Protein AF-A0A820VQG3-F1 (afdb_monomer)

Solvent-accessible surface area (backbone atoms only — not comparable to full-atom values): 10749 Å² total; per-residue (Å²): 132,68,64,71,55,58,53,49,49,48,54,54,55,44,50,54,40,49,52,52,47,52,55,42,46,59,53,52,25,77,74,78,55,84,62,83,79,51,70,68,57,55,54,49,51,52,48,52,55,50,50,51,52,50,51,53,53,48,53,51,50,50,60,52,53,56,57,57,73,78,30,84,75,45,58,62,64,50,28,37,73,48,73,52,95,86,47,99,53,80,44,81,37,74,52,88,48,79,63,58,57,51,52,53,51,50,54,50,53,53,51,52,53,40,51,50,52,55,58,69,36,67,85,44,97,62,65,67,66,59,56,51,51,56,50,50,50,56,50,49,46,52,47,54,57,48,52,53,48,53,48,49,64,70,39,68,84,78,63,61,74,66,58,59,50,50,54,53,48,53,48,52,51,53,51,52,52,53,49,50,53,46,60,62,72,71,105

Foldseek 3Di:
DPLVVLLVLLLLLLVLLLVLVQLLLVQVCVPDHNDPPDPVVSVVVSVVSSVVSVVVVVVVVVVVVVVVVPDPPCQCVQFPFDQDPPDRDTDTDGDDDVVVVVSLVVSLVSLVVSVVSLVSCPPPPDDPVLSVLSVVLSVQLNVLSVVLVVVCVVCVVPDDVVVNVVSVVVSVVSNVVSSVVSVVVVD

Mean predicted aligned error: 10.01 Å

Organism: NCBI:txid392030

Secondary structure (DSSP, 8-state):
--HHHHHHHHHHHHHHHHHHHHHHHHHHHTTT------HHHHHHHHHHHHHHHHHHHHHHHHHHHHHHHH-TTTHHHHEEEEEPSSS--EEEEEPPPHHHHHHHHHHHHHHHHHHHHHHHGGGS---HHHHHHHHHHHHHHHHHHHHHHHHHHHHTTT--HHHHHHHHHHHHHHHHHHHHHHHHHT-

Sequence (187 aa):
MPWLRELGFTIVYGTLILRIYKMLAEFQSRKAHCVQVKEKDILRILFFISISTIGYLLGWTFVNIDHSNENISLRKYLLGSGRTRKEEFYFQTCRPRSWDYLVQFAEFVFLCIGIRFIYSTRTAPCEYHERKLITIAIVCEMLFSTLLHIIKDCLWSTVDPDTIFILSVFRCHSTVTCMLILIFCTK

Radius of gyration: 20.46 Å; Cα contacts (8 Å, |Δi|>4): 107; chains: 1; bounding box: 49×35×63 Å

Nearest PDB structures (foldseek):
  7she-assembly1_B  TM=8.950E-01  e=2.031E-07  Homo sapiens
  7ewl-assembly1_A  TM=8.656E-01  e=6.706E-07  Homo sapiens
  7ewp-assembly1_A  TM=8.822E-01  e=2.214E-06  Homo sapiens
  7ewl-assembly1_B  TM=8.917E-01  e=3.067E-06  Homo sapiens
  7ewr-assembly1_B  TM=8.828E-01  e=1.069E-05  Homo sapiens

Structure (mmCIF, N/CA/C/O backbone):
data_AF-A0A820VQG3-F1
#
_entry.id   AF-A0A820VQG3-F1
#
loop_
_atom_site.group_PDB
_atom_site.id
_atom_site.type_symbol
_atom_site.label_atom_id
_atom_site.label_alt_id
_atom_site.label_comp_id
_atom_site.label_asym_id
_atom_site.label_entity_id
_atom_site.label_seq_id
_atom_site.pdbx_PDB_ins_code
_atom_site.Cartn_x
_atom_site.Cartn_y
_atom_site.Cartn_z
_atom_site.occupancy
_atom_site.B_iso_or_equiv
_atom_site.auth_seq_id
_atom_site.auth_comp_id
_atom_site.auth_asym_id
_atom_site.auth_atom_id
_atom_site.pdbx_PDB_model_num
ATOM 1 N N . MET A 1 1 ? 12.389 -5.552 -9.401 1.00 59.31 1 MET A N 1
ATOM 2 C CA . MET A 1 1 ? 11.256 -5.161 -8.539 1.00 59.31 1 MET A CA 1
ATOM 3 C C . MET A 1 1 ? 11.625 -3.956 -7.689 1.00 59.31 1 MET A C 1
ATOM 5 O O . MET A 1 1 ? 12.737 -3.938 -7.170 1.00 59.31 1 MET A O 1
ATOM 9 N N . PRO A 1 2 ? 10.746 -2.954 -7.542 1.00 73.44 2 PRO A N 1
ATOM 10 C CA . PRO A 1 2 ? 11.012 -1.797 -6.695 1.00 73.44 2 PRO A CA 1
ATOM 11 C C . PRO A 1 2 ? 10.696 -2.121 -5.230 1.00 73.44 2 PRO A C 1
ATOM 13 O O . PRO A 1 2 ? 9.569 -1.972 -4.773 1.00 73.44 2 PRO A O 1
ATOM 16 N N . TRP A 1 3 ? 11.723 -2.539 -4.493 1.00 76.94 3 TRP A N 1
ATOM 17 C CA . TRP A 1 3 ? 11.665 -2.870 -3.064 1.00 76.94 3 TRP A CA 1
ATOM 18 C C . TRP A 1 3 ? 10.941 -1.819 -2.214 1.00 76.94 3 TRP A C 1
ATOM 20 O O . TRP A 1 3 ? 10.065 -2.145 -1.419 1.00 76.94 3 TRP A O 1
ATOM 30 N N . LEU A 1 4 ? 11.281 -0.544 -2.418 1.00 81.00 4 LEU A N 1
ATOM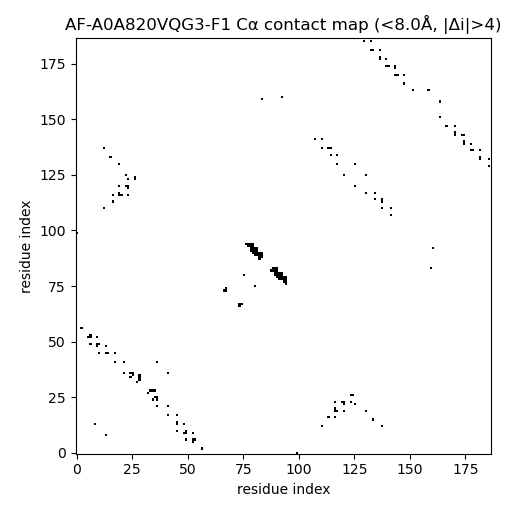 31 C CA . LEU A 1 4 ? 10.716 0.568 -1.651 1.00 81.00 4 LEU A CA 1
ATOM 32 C C . LEU A 1 4 ? 9.202 0.708 -1.832 1.00 81.00 4 LEU A C 1
ATOM 34 O O . LEU A 1 4 ? 8.507 1.093 -0.895 1.00 81.00 4 LEU A O 1
ATOM 38 N N . ARG A 1 5 ? 8.685 0.373 -3.018 1.00 82.75 5 ARG A N 1
ATOM 39 C CA . ARG A 1 5 ? 7.254 0.473 -3.313 1.00 82.75 5 ARG A CA 1
ATOM 40 C C . ARG A 1 5 ? 6.462 -0.578 -2.542 1.00 82.75 5 ARG A C 1
ATOM 42 O O . ARG A 1 5 ? 5.483 -0.228 -1.900 1.00 82.75 5 ARG A O 1
ATOM 49 N N . GLU A 1 6 ? 6.916 -1.827 -2.573 1.00 84.69 6 GLU A N 1
ATOM 50 C CA . GLU A 1 6 ? 6.248 -2.957 -1.909 1.00 84.69 6 GLU A CA 1
ATOM 51 C C . GLU A 1 6 ? 6.217 -2.781 -0.384 1.00 84.69 6 GLU A C 1
ATOM 53 O O . GLU A 1 6 ? 5.206 -3.029 0.277 1.00 84.69 6 GLU A O 1
ATOM 58 N N . LEU A 1 7 ? 7.318 -2.281 0.186 1.00 88.31 7 LEU A N 1
ATOM 59 C CA . LEU A 1 7 ? 7.387 -1.954 1.609 1.00 88.31 7 LEU A CA 1
ATOM 60 C C . LEU A 1 7 ? 6.487 -0.772 1.962 1.00 88.31 7 LEU A C 1
ATOM 62 O O . LEU A 1 7 ? 5.754 -0.841 2.948 1.00 88.31 7 LEU A O 1
ATOM 66 N N . GLY A 1 8 ? 6.493 0.281 1.141 1.00 88.56 8 GLY A N 1
ATOM 67 C CA . GLY A 1 8 ? 5.599 1.424 1.311 1.00 88.56 8 GLY A CA 1
ATOM 68 C C . GLY A 1 8 ? 4.129 1.007 1.284 1.00 88.56 8 GLY A C 1
ATOM 69 O O . GLY A 1 8 ? 3.384 1.353 2.197 1.00 88.56 8 GLY A O 1
ATOM 70 N N . PHE A 1 9 ? 3.733 0.195 0.301 1.00 88.50 9 PHE A N 1
ATOM 71 C CA . PHE A 1 9 ? 2.388 -0.369 0.195 1.00 88.50 9 PHE A CA 1
ATOM 72 C C . PHE A 1 9 ? 2.020 -1.171 1.449 1.00 88.50 9 PHE A C 1
ATOM 74 O O . PHE A 1 9 ? 1.007 -0.891 2.092 1.00 88.50 9 PHE A O 1
ATOM 81 N N . THR A 1 10 ? 2.878 -2.115 1.848 1.00 91.12 10 THR A N 1
ATOM 82 C CA . THR A 1 10 ? 2.642 -2.983 3.011 1.00 91.12 10 THR A CA 1
ATOM 83 C C . THR A 1 10 ? 2.447 -2.172 4.291 1.00 91.12 10 THR A C 1
ATOM 85 O O . THR A 1 10 ? 1.508 -2.421 5.046 1.00 91.12 10 THR A O 1
ATOM 88 N N . ILE A 1 11 ? 3.306 -1.181 4.537 1.00 91.06 11 ILE A N 1
ATOM 89 C CA . ILE A 1 11 ? 3.241 -0.345 5.740 1.00 91.06 11 ILE A CA 1
ATOM 90 C C . ILE A 1 11 ? 1.980 0.518 5.711 1.00 91.06 11 ILE A C 1
ATOM 92 O O . ILE A 1 11 ? 1.199 0.517 6.661 1.00 91.06 11 ILE A O 1
ATOM 96 N N . VAL A 1 12 ? 1.754 1.240 4.618 1.00 90.06 12 VAL A N 1
ATOM 97 C CA . VAL A 1 12 ? 0.661 2.203 4.513 1.00 90.06 12 VAL A CA 1
ATOM 98 C C . VAL A 1 12 ? -0.696 1.492 4.567 1.00 90.06 12 VAL A C 1
ATOM 100 O O . VAL A 1 12 ? -1.505 1.776 5.451 1.00 90.06 12 VAL A O 1
ATOM 103 N N . TYR A 1 13 ? -0.945 0.512 3.699 1.00 90.25 13 TYR A N 1
ATOM 104 C CA . TYR A 1 13 ? -2.221 -0.208 3.695 1.00 90.25 13 TYR A CA 1
ATOM 105 C C . TYR A 1 13 ? -2.366 -1.138 4.901 1.00 90.25 13 TYR A C 1
ATOM 107 O O . TYR A 1 13 ? -3.469 -1.280 5.430 1.00 90.25 13 TYR A O 1
ATOM 115 N N . GLY A 1 14 ? -1.265 -1.694 5.413 1.00 92.31 14 GLY A N 1
ATOM 116 C CA . GLY A 1 14 ? -1.264 -2.447 6.665 1.00 92.31 14 GLY A CA 1
ATOM 117 C C . GLY A 1 14 ? -1.713 -1.603 7.853 1.00 92.31 14 GLY A C 1
ATOM 118 O O . GLY A 1 14 ? -2.554 -2.053 8.628 1.00 92.31 14 GLY A O 1
ATOM 119 N N . THR A 1 15 ? -1.244 -0.356 7.971 1.00 91.38 15 THR A N 1
ATOM 120 C CA . THR A 1 15 ? -1.710 0.547 9.039 1.00 91.38 15 THR A CA 1
ATOM 121 C C . THR A 1 15 ? -3.195 0.880 8.914 1.00 91.38 15 THR A C 1
ATOM 123 O O . THR A 1 15 ? -3.897 0.859 9.925 1.00 91.38 15 THR A O 1
ATOM 126 N N . LEU A 1 16 ? -3.709 1.120 7.700 1.00 90.81 16 LEU A N 1
ATOM 127 C CA . LEU A 1 16 ? -5.137 1.376 7.479 1.00 90.81 16 LEU A CA 1
ATOM 128 C C . LEU A 1 16 ? -6.008 0.177 7.865 1.00 90.81 16 LEU A C 1
ATOM 130 O O . LEU A 1 16 ? -7.000 0.337 8.577 1.00 90.81 16 LEU A O 1
ATOM 134 N N . ILE A 1 17 ? -5.628 -1.029 7.436 1.00 91.06 17 ILE A N 1
ATOM 135 C CA . ILE A 1 17 ? -6.359 -2.256 7.772 1.00 91.06 17 ILE A CA 1
ATOM 136 C C . ILE A 1 17 ? -6.313 -2.507 9.281 1.00 91.06 17 ILE A C 1
ATOM 138 O O . ILE A 1 17 ? -7.344 -2.807 9.881 1.00 91.06 17 ILE A O 1
ATOM 142 N N . LEU A 1 18 ? -5.154 -2.328 9.920 1.00 91.00 18 LEU A N 1
ATOM 143 C CA . LEU A 1 18 ? -5.016 -2.488 11.368 1.00 91.00 18 LEU A CA 1
ATOM 144 C C . LEU A 1 18 ? -5.814 -1.448 12.160 1.00 91.00 18 LEU A C 1
ATOM 146 O O . LEU A 1 18 ? -6.351 -1.777 13.217 1.00 91.00 18 LEU A O 1
ATOM 150 N N . ARG A 1 19 ? -5.951 -0.220 11.649 1.00 88.62 19 ARG A N 1
ATOM 151 C CA . ARG A 1 19 ? -6.823 0.805 12.238 1.00 88.62 19 ARG A CA 1
ATOM 152 C C . ARG A 1 19 ? -8.289 0.362 12.216 1.00 88.62 19 ARG A C 1
ATOM 154 O O . ARG A 1 19 ? -8.960 0.437 13.242 1.00 88.62 19 ARG A O 1
ATOM 161 N N . ILE A 1 20 ? -8.763 -0.180 11.092 1.00 89.06 20 ILE A N 1
ATOM 162 C CA . ILE A 1 20 ? -10.115 -0.759 10.977 1.00 89.06 20 ILE A CA 1
ATOM 163 C C . ILE A 1 20 ? -10.277 -1.993 11.877 1.00 89.06 20 ILE A C 1
ATOM 165 O O . ILE A 1 20 ? -11.315 -2.156 12.516 1.00 89.06 20 ILE A O 1
ATOM 169 N N . TYR A 1 21 ? -9.255 -2.843 11.975 1.00 87.88 21 TYR A N 1
ATOM 170 C CA . TYR A 1 21 ? -9.252 -3.999 12.871 1.00 87.88 21 TYR A CA 1
ATOM 171 C C . TYR A 1 21 ? -9.347 -3.587 14.347 1.00 87.88 21 TYR A C 1
ATOM 173 O O . TYR A 1 21 ? -10.150 -4.158 15.082 1.00 87.88 21 TYR A O 1
ATOM 181 N N . LYS A 1 22 ? -8.589 -2.565 14.774 1.00 86.25 22 LYS A N 1
ATOM 182 C CA . LYS A 1 22 ? -8.670 -1.997 16.131 1.00 86.25 22 LYS A CA 1
ATOM 183 C C . LYS A 1 22 ? -10.088 -1.523 16.427 1.00 86.25 22 LYS A C 1
ATOM 185 O O . LYS A 1 22 ? -10.661 -1.933 17.432 1.00 86.25 22 LYS A O 1
ATOM 190 N N . MET A 1 23 ? -10.662 -0.738 15.510 1.00 83.38 23 MET A N 1
ATOM 191 C CA . MET A 1 23 ? -12.051 -0.290 15.608 1.00 83.38 23 MET A CA 1
ATOM 192 C C . MET A 1 23 ? -12.980 -1.494 15.800 1.00 83.38 23 MET A C 1
ATOM 194 O O . MET A 1 23 ? -13.711 -1.545 16.781 1.00 83.38 23 MET A O 1
ATOM 198 N N . LEU A 1 24 ? -12.905 -2.509 14.929 1.00 84.06 24 LEU A N 1
ATOM 199 C CA . LEU A 1 24 ? -13.731 -3.719 15.023 1.00 84.06 24 LEU A CA 1
ATOM 200 C C . LEU A 1 24 ? -13.604 -4.427 16.384 1.00 84.06 24 LEU A C 1
ATOM 202 O O . LEU A 1 24 ? -14.622 -4.789 16.982 1.00 84.06 24 LEU A O 1
ATOM 206 N N . ALA A 1 25 ? -12.375 -4.609 16.872 1.00 82.31 25 ALA A N 1
ATOM 207 C CA . ALA A 1 25 ? -12.088 -5.290 18.131 1.00 82.31 25 ALA A CA 1
ATOM 208 C C . ALA A 1 25 ? -12.677 -4.544 19.341 1.00 82.31 25 ALA A C 1
ATOM 210 O O . ALA A 1 25 ? -13.252 -5.169 20.234 1.00 82.31 25 ALA A O 1
ATOM 211 N N . GLU A 1 26 ? -12.620 -3.210 19.348 1.00 79.69 26 GLU A N 1
ATOM 212 C CA . GLU A 1 26 ? -13.222 -2.385 20.402 1.00 79.69 26 GLU A CA 1
ATOM 213 C C . GLU A 1 26 ? -14.753 -2.529 20.464 1.00 79.69 26 GLU A C 1
ATOM 215 O O . GLU A 1 26 ? -15.333 -2.536 21.555 1.00 79.69 26 GLU A O 1
ATOM 220 N N . PHE A 1 27 ? -15.433 -2.706 19.325 1.00 73.88 27 PHE A N 1
ATOM 221 C CA . PHE A 1 27 ? -16.884 -2.941 19.319 1.00 73.88 27 PHE A CA 1
ATOM 222 C C . PHE A 1 27 ? -17.271 -4.338 19.779 1.00 73.88 27 PHE A C 1
ATOM 224 O O . PHE A 1 27 ? -18.247 -4.484 20.517 1.00 73.88 27 PHE A O 1
ATOM 231 N N . GLN A 1 28 ? -16.529 -5.364 19.360 1.00 71.00 28 GLN A N 1
ATOM 232 C CA . GLN A 1 28 ? -16.772 -6.734 19.822 1.00 71.00 28 GLN A CA 1
ATOM 233 C C . GLN A 1 28 ? -16.529 -6.864 21.330 1.00 71.00 28 GLN A C 1
ATOM 235 O O . GLN A 1 28 ? -17.311 -7.512 22.027 1.00 71.00 28 GLN A O 1
ATOM 240 N N . SER A 1 29 ? -15.518 -6.160 21.846 1.00 61.81 29 SER A N 1
ATOM 241 C CA . SER A 1 29 ? -15.203 -6.082 23.274 1.00 61.81 29 SER A CA 1
ATOM 242 C C . SER A 1 29 ? -16.387 -5.580 24.119 1.00 61.81 29 SER A C 1
ATOM 244 O O . SER A 1 29 ? -16.662 -6.136 25.182 1.00 61.81 29 SER A O 1
ATOM 246 N N . ARG A 1 30 ? -17.187 -4.624 23.614 1.00 60.78 30 ARG A N 1
ATOM 247 C CA . ARG A 1 30 ? -18.411 -4.150 24.297 1.00 60.78 30 ARG A CA 1
ATOM 248 C C . ARG A 1 30 ? -19.550 -5.173 24.366 1.00 60.78 30 ARG A C 1
ATOM 250 O O . ARG A 1 30 ? -20.474 -4.953 25.143 1.00 60.78 30 ARG A O 1
ATOM 257 N N . LYS A 1 31 ? -19.536 -6.249 23.566 1.00 54.47 31 LYS A N 1
ATOM 258 C CA . LYS A 1 31 ? -20.661 -7.198 23.471 1.00 54.47 31 LYS A CA 1
ATOM 259 C C . LYS A 1 31 ? -20.472 -8.543 24.182 1.00 54.47 31 LYS A C 1
ATOM 261 O O . LYS A 1 31 ? -21.488 -9.203 24.366 1.00 54.47 31 LYS A O 1
ATOM 266 N N . ALA A 1 32 ? -19.269 -8.966 24.600 1.00 53.53 32 ALA A N 1
ATOM 267 C CA . ALA A 1 32 ? -19.149 -10.242 25.336 1.00 53.53 32 ALA A CA 1
ATOM 268 C C . ALA A 1 32 ? -17.871 -10.495 26.164 1.00 53.53 32 ALA A C 1
ATOM 270 O O . ALA A 1 32 ? -17.938 -11.289 27.095 1.00 53.53 32 ALA A O 1
ATOM 271 N N . HIS A 1 33 ? -16.714 -9.886 25.886 1.00 47.22 33 HIS A N 1
ATOM 272 C CA . HIS A 1 33 ? -15.508 -10.100 26.705 1.00 47.22 33 HIS A CA 1
ATOM 273 C C . HIS A 1 33 ? -14.487 -8.995 26.434 1.00 47.22 33 HIS A C 1
ATOM 275 O O . HIS A 1 33 ? -14.095 -8.771 25.290 1.00 47.22 33 HIS A O 1
ATOM 281 N N . CYS A 1 34 ? -14.028 -8.320 27.489 1.00 51.66 34 CYS A N 1
ATOM 282 C CA . CYS A 1 34 ? -13.093 -7.208 27.384 1.00 51.66 34 CYS A CA 1
ATOM 283 C C . CYS A 1 34 ? -11.689 -7.722 27.029 1.00 51.66 34 CYS A C 1
ATOM 285 O O . CYS A 1 34 ? -10.947 -8.162 27.904 1.00 51.66 34 CYS A O 1
ATOM 287 N N . VAL A 1 35 ? -11.327 -7.707 25.746 1.00 57.22 35 VAL A N 1
ATOM 288 C CA . VAL A 1 35 ? -9.930 -7.828 25.314 1.00 57.22 35 VAL A CA 1
ATOM 289 C C . VAL A 1 35 ? -9.490 -6.430 24.908 1.00 57.22 35 VAL A C 1
ATOM 291 O O . VAL A 1 35 ? -9.748 -5.978 23.795 1.00 57.22 35 VAL A O 1
ATOM 294 N N . GLN A 1 36 ? -8.880 -5.702 25.844 1.00 57.09 36 GLN A N 1
ATOM 295 C CA . GLN A 1 36 ? -8.194 -4.453 25.525 1.00 57.09 36 GLN A CA 1
ATOM 296 C C . GLN A 1 36 ? -7.015 -4.783 24.607 1.00 57.09 36 GLN A C 1
ATOM 298 O O . GLN A 1 36 ? -5.970 -5.249 25.061 1.00 57.09 36 GLN A O 1
ATOM 303 N N . VAL A 1 37 ? -7.190 -4.568 23.304 1.00 64.81 37 VAL A N 1
ATOM 304 C CA . VAL A 1 37 ? -6.105 -4.723 22.335 1.00 64.81 37 VAL A CA 1
ATOM 305 C C . VAL A 1 37 ? -5.105 -3.601 22.586 1.00 64.81 37 VAL A C 1
ATOM 307 O O . VAL A 1 37 ? -5.380 -2.428 22.328 1.00 64.81 37 VAL A O 1
ATOM 310 N N . LYS A 1 38 ? -3.940 -3.952 23.129 1.00 75.81 38 LYS A N 1
ATOM 311 C CA . LYS A 1 38 ? -2.890 -2.983 23.427 1.00 75.81 38 LYS A CA 1
ATOM 312 C C . LYS A 1 38 ? -2.314 -2.457 22.116 1.00 75.81 38 LYS A C 1
ATOM 314 O O . LYS A 1 38 ? -2.010 -3.225 21.206 1.00 75.81 38 LYS A O 1
ATOM 319 N N . GLU A 1 39 ? -2.081 -1.152 22.029 1.00 77.12 39 GLU A N 1
ATOM 320 C CA . GLU A 1 39 ? -1.522 -0.520 20.820 1.00 77.12 39 GLU A CA 1
ATOM 321 C C . GLU A 1 39 ? -0.162 -1.115 20.423 1.00 77.12 39 GLU A C 1
ATOM 323 O O . GLU A 1 39 ? 0.161 -1.245 19.243 1.00 77.12 39 GLU A O 1
ATOM 328 N N . LYS A 1 40 ? 0.594 -1.583 21.422 1.00 81.88 40 LYS A N 1
ATOM 329 C CA . LYS A 1 40 ? 1.848 -2.319 21.240 1.00 81.88 40 LYS A CA 1
ATOM 330 C C . LYS A 1 40 ? 1.668 -3.620 20.450 1.00 81.88 40 LYS A C 1
ATOM 332 O O . LYS A 1 40 ? 2.552 -3.968 19.673 1.00 81.88 40 LYS A O 1
ATOM 337 N N . ASP A 1 41 ? 0.556 -4.328 20.634 1.00 85.50 41 ASP A N 1
ATOM 338 C CA . ASP A 1 41 ? 0.301 -5.590 19.937 1.00 85.50 41 ASP A CA 1
ATOM 339 C C . ASP A 1 41 ? -0.074 -5.343 18.473 1.00 85.50 41 ASP A C 1
ATOM 341 O O . ASP A 1 41 ? 0.377 -6.067 17.591 1.00 85.50 41 ASP A O 1
ATOM 345 N N . ILE A 1 42 ? -0.790 -4.252 18.190 1.00 86.81 42 ILE A N 1
ATOM 346 C CA . ILE A 1 42 ? -1.115 -3.827 16.821 1.00 86.81 42 ILE A CA 1
ATOM 347 C C . ILE A 1 42 ? 0.159 -3.455 16.053 1.00 86.81 42 ILE A C 1
ATOM 349 O O . ILE A 1 42 ? 0.379 -3.939 14.943 1.00 86.81 42 ILE A O 1
ATOM 353 N N . LEU A 1 43 ? 1.032 -2.642 16.658 1.00 87.06 43 LEU A N 1
ATOM 354 C CA . LEU A 1 43 ? 2.326 -2.291 16.062 1.00 87.06 43 LEU A CA 1
ATOM 355 C C . LEU A 1 43 ? 3.212 -3.523 15.858 1.00 87.06 43 LEU A C 1
ATOM 357 O O . LEU A 1 43 ? 3.906 -3.626 14.848 1.00 87.06 43 LEU A O 1
ATOM 361 N N . ARG A 1 44 ? 3.160 -4.485 16.783 1.00 89.56 44 ARG A N 1
ATOM 362 C CA . ARG A 1 44 ? 3.876 -5.755 16.652 1.00 89.56 44 ARG A CA 1
ATOM 363 C C . ARG A 1 44 ? 3.358 -6.574 15.463 1.00 89.56 44 ARG A C 1
ATOM 365 O O . ARG A 1 44 ? 4.174 -7.113 14.722 1.00 89.56 44 ARG A O 1
ATOM 372 N N . ILE A 1 45 ? 2.043 -6.633 15.237 1.00 89.69 45 ILE A N 1
ATOM 373 C CA . ILE A 1 45 ? 1.457 -7.297 14.058 1.00 89.69 45 ILE A CA 1
ATOM 374 C C . ILE A 1 45 ? 1.926 -6.614 12.767 1.00 89.69 45 ILE A C 1
ATOM 376 O O . ILE A 1 45 ? 2.391 -7.298 11.857 1.00 89.69 45 ILE A O 1
ATOM 380 N N . LEU A 1 46 ? 1.877 -5.278 12.698 1.00 91.44 46 LEU A N 1
ATOM 381 C CA . LEU A 1 46 ? 2.368 -4.525 11.535 1.00 91.44 46 LEU A CA 1
ATOM 382 C C . LEU A 1 46 ? 3.840 -4.829 11.239 1.00 91.44 46 LEU A C 1
ATOM 384 O O . LEU A 1 46 ? 4.227 -5.019 10.085 1.00 91.44 46 LEU A O 1
ATOM 388 N N . PHE A 1 47 ? 4.655 -4.881 12.291 1.00 90.69 47 PHE A N 1
ATOM 389 C CA . PHE A 1 47 ? 6.073 -5.191 12.189 1.00 90.69 47 PHE A CA 1
ATOM 390 C C . PHE A 1 47 ? 6.308 -6.601 11.640 1.00 90.69 47 PHE A C 1
ATOM 392 O O . PHE A 1 47 ? 7.120 -6.765 10.733 1.00 90.69 47 PHE A O 1
ATOM 399 N N . PHE A 1 48 ? 5.556 -7.605 12.106 1.00 92.19 48 PHE A N 1
ATOM 400 C CA . PHE A 1 48 ? 5.637 -8.966 11.568 1.00 92.19 48 PHE A CA 1
ATOM 401 C C . PHE A 1 48 ? 5.230 -9.048 10.094 1.00 92.19 48 PHE A C 1
ATOM 403 O O . PHE A 1 48 ? 5.936 -9.687 9.314 1.00 92.19 48 PHE A O 1
ATOM 410 N N . ILE A 1 49 ? 4.147 -8.371 9.695 1.00 90.56 49 ILE A N 1
ATOM 411 C CA . ILE A 1 49 ? 3.727 -8.300 8.285 1.00 90.56 49 ILE A CA 1
ATOM 412 C C . ILE A 1 4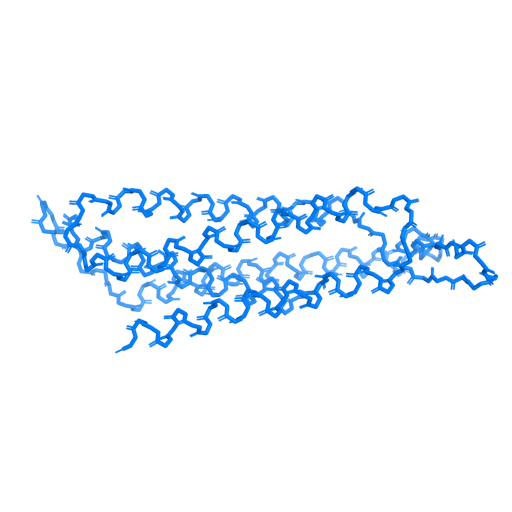9 ? 4.844 -7.667 7.441 1.00 90.56 49 ILE A C 1
ATOM 414 O O . ILE A 1 49 ? 5.230 -8.209 6.410 1.00 90.56 49 ILE A O 1
ATOM 418 N N . SER A 1 50 ? 5.426 -6.565 7.918 1.00 89.00 50 SER A N 1
ATOM 419 C CA . SER A 1 50 ? 6.492 -5.848 7.207 1.00 89.00 50 SER A CA 1
ATOM 420 C C . SER A 1 50 ? 7.773 -6.681 7.081 1.00 89.00 50 SER A C 1
ATOM 422 O O . SER A 1 50 ? 8.350 -6.756 5.998 1.00 89.00 50 SER A O 1
ATOM 424 N N . ILE A 1 51 ? 8.204 -7.355 8.156 1.00 91.62 51 ILE A N 1
ATOM 425 C CA . ILE A 1 51 ? 9.349 -8.279 8.124 1.00 91.62 51 ILE A CA 1
ATOM 426 C C . ILE A 1 51 ? 9.100 -9.424 7.151 1.00 91.62 51 ILE A C 1
ATOM 428 O O . ILE A 1 51 ? 10.010 -9.789 6.410 1.00 91.62 51 ILE A O 1
ATOM 432 N N . SER A 1 52 ? 7.892 -9.992 7.141 1.00 89.69 52 SER A N 1
ATOM 433 C CA . SER A 1 52 ? 7.547 -11.075 6.222 1.00 89.69 52 SER A CA 1
ATOM 434 C C . SER A 1 52 ? 7.719 -10.636 4.764 1.00 89.69 52 SER A C 1
ATOM 436 O O . SER A 1 52 ? 8.375 -11.340 3.994 1.00 89.69 52 SER A O 1
ATOM 438 N N . THR A 1 53 ? 7.257 -9.430 4.411 1.00 87.19 53 THR A N 1
ATOM 439 C CA . THR A 1 53 ? 7.477 -8.848 3.079 1.00 87.19 53 THR A CA 1
ATOM 440 C C . THR A 1 53 ? 8.963 -8.639 2.778 1.00 87.19 53 THR A C 1
ATOM 442 O O . THR A 1 53 ? 9.423 -8.998 1.695 1.00 87.19 53 THR A O 1
ATOM 445 N N . ILE A 1 54 ? 9.748 -8.112 3.727 1.00 87.44 54 ILE A N 1
ATOM 446 C CA . ILE A 1 54 ? 11.204 -7.946 3.556 1.00 87.44 54 ILE A CA 1
ATOM 447 C C . ILE A 1 54 ? 11.883 -9.301 3.322 1.00 87.44 54 ILE A C 1
ATOM 449 O O . ILE A 1 54 ? 12.708 -9.422 2.421 1.00 87.44 54 ILE A O 1
ATOM 453 N N . GLY A 1 55 ? 11.528 -10.327 4.097 1.00 88.88 55 GLY A N 1
ATOM 454 C CA . GLY A 1 55 ? 12.075 -11.677 3.959 1.00 88.88 55 GLY A CA 1
ATOM 455 C C . GLY A 1 55 ? 11.764 -12.295 2.597 1.00 88.88 55 GLY A C 1
ATOM 456 O O . GLY A 1 55 ? 12.648 -12.869 1.963 1.00 88.88 55 GLY A O 1
ATOM 457 N N . TYR A 1 56 ? 10.540 -12.110 2.103 1.00 85.38 56 TYR A N 1
ATOM 458 C CA . TYR A 1 56 ? 10.146 -12.531 0.759 1.00 85.38 56 TYR A CA 1
ATOM 459 C C . TYR A 1 56 ? 10.951 -11.811 -0.336 1.00 85.38 56 TYR A C 1
ATOM 461 O O . TYR A 1 56 ? 11.453 -12.452 -1.264 1.00 85.38 56 TYR A O 1
ATOM 469 N N . LEU A 1 57 ? 11.130 -10.491 -0.210 1.00 83.88 57 LEU A N 1
ATOM 470 C CA . LEU A 1 57 ? 11.931 -9.693 -1.143 1.00 83.88 57 LEU A CA 1
ATOM 471 C C . LEU A 1 57 ? 13.405 -10.118 -1.132 1.00 83.88 57 LEU A C 1
ATOM 473 O O . LEU A 1 57 ? 14.000 -10.283 -2.197 1.00 83.88 57 LEU A O 1
ATOM 477 N N . LEU A 1 58 ? 13.978 -10.347 0.054 1.00 85.31 58 LEU A N 1
ATOM 478 C CA . LEU A 1 58 ? 15.336 -10.868 0.223 1.00 85.31 58 LEU A CA 1
ATOM 479 C C . LEU A 1 58 ? 15.483 -12.229 -0.452 1.00 85.31 58 LEU A C 1
ATOM 481 O O . LEU A 1 58 ? 16.395 -12.398 -1.257 1.00 85.31 58 LEU A O 1
ATOM 485 N N . GLY A 1 59 ? 14.571 -13.168 -0.180 1.00 84.06 59 GLY A N 1
ATOM 486 C CA . GLY A 1 59 ? 14.578 -14.500 -0.786 1.00 84.06 59 GLY A CA 1
ATOM 487 C C . GLY A 1 59 ? 14.562 -14.437 -2.312 1.00 84.06 59 GLY A C 1
ATOM 488 O O . GLY A 1 59 ? 15.370 -15.091 -2.968 1.00 84.06 59 GLY A O 1
ATOM 489 N N . TRP A 1 60 ? 13.724 -13.573 -2.889 1.00 79.12 60 TRP A N 1
ATOM 490 C CA . TRP A 1 60 ? 13.736 -13.334 -4.330 1.00 79.12 60 TRP A CA 1
ATOM 491 C C . TRP A 1 60 ? 15.072 -12.768 -4.817 1.00 79.12 60 TRP A C 1
ATOM 493 O O . TRP A 1 60 ? 15.626 -13.270 -5.794 1.00 79.12 60 TRP A O 1
ATOM 503 N N . THR A 1 61 ? 15.615 -11.741 -4.159 1.00 77.50 61 THR A N 1
ATOM 504 C CA . THR A 1 61 ? 16.888 -11.133 -4.569 1.00 77.50 61 THR A CA 1
ATOM 505 C C . THR A 1 61 ? 18.035 -12.138 -4.505 1.00 77.50 61 THR A C 1
ATOM 507 O O . THR A 1 61 ? 18.795 -12.212 -5.465 1.00 77.50 61 THR A O 1
ATOM 510 N N . PHE A 1 62 ? 18.121 -12.971 -3.464 1.00 80.06 62 PHE A N 1
ATOM 511 C CA . PHE A 1 62 ? 19.122 -14.039 -3.387 1.0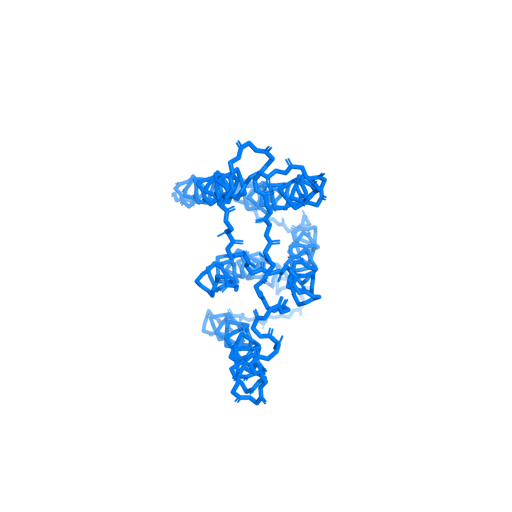0 80.06 62 PHE A CA 1
ATOM 512 C C . PHE A 1 62 ? 18.980 -15.035 -4.539 1.00 80.06 62 PHE A C 1
ATOM 514 O O . PHE A 1 62 ? 19.953 -15.273 -5.245 1.00 80.06 62 PHE A O 1
ATOM 521 N N . VAL A 1 63 ? 17.767 -15.532 -4.807 1.00 74.62 63 VAL A N 1
ATOM 522 C CA . VAL A 1 63 ? 17.510 -16.474 -5.914 1.00 74.62 63 VAL A CA 1
ATOM 523 C C . VAL A 1 63 ? 17.877 -15.883 -7.280 1.00 74.62 63 VAL A C 1
ATOM 525 O O . VAL A 1 63 ? 18.303 -16.615 -8.172 1.00 74.62 63 VAL A O 1
ATOM 528 N N . ASN A 1 64 ? 17.712 -14.571 -7.477 1.00 68.38 64 ASN A N 1
ATOM 529 C CA . ASN A 1 64 ? 18.087 -13.912 -8.733 1.00 68.38 64 ASN A CA 1
ATOM 530 C C . ASN A 1 64 ? 19.589 -13.610 -8.827 1.00 68.38 64 ASN A C 1
ATOM 532 O O . ASN A 1 64 ? 20.138 -13.704 -9.923 1.00 68.38 64 ASN A O 1
ATOM 536 N N . ILE A 1 65 ? 20.244 -13.245 -7.720 1.00 69.12 65 ILE A N 1
ATOM 537 C CA . ILE A 1 65 ? 21.696 -13.009 -7.676 1.00 69.12 65 ILE A CA 1
ATOM 538 C C . ILE A 1 65 ? 22.445 -14.319 -7.931 1.00 69.12 65 ILE A C 1
ATOM 540 O O . ILE A 1 65 ? 23.354 -14.348 -8.756 1.00 69.12 65 ILE A O 1
ATOM 544 N N . ASP A 1 66 ? 22.017 -15.399 -7.283 1.00 66.56 66 ASP A N 1
ATOM 545 C CA . ASP A 1 66 ? 22.614 -16.728 -7.410 1.00 66.56 66 ASP A CA 1
ATOM 546 C C . ASP A 1 66 ? 22.519 -17.247 -8.857 1.00 66.56 66 ASP A C 1
ATOM 548 O O . ASP A 1 66 ? 23.529 -17.534 -9.499 1.00 66.56 66 ASP A O 1
ATOM 552 N N . HIS A 1 67 ? 21.326 -17.162 -9.459 1.00 60.06 67 HIS A N 1
ATOM 553 C CA . HIS A 1 67 ? 21.123 -17.476 -10.879 1.00 60.06 67 HIS A CA 1
ATOM 554 C C . HIS A 1 67 ? 21.927 -16.592 -11.848 1.00 60.06 67 HIS A C 1
ATOM 556 O O . HIS A 1 67 ? 22.178 -17.004 -12.983 1.00 60.06 67 HIS A O 1
ATOM 562 N N . SER A 1 68 ? 22.283 -15.363 -11.457 1.00 55.69 68 SER A N 1
ATOM 563 C CA . SER A 1 68 ? 23.042 -14.445 -12.314 1.00 55.69 68 SER A CA 1
ATOM 564 C C . SER A 1 68 ? 24.534 -14.774 -12.357 1.00 55.69 68 SER A C 1
ATOM 566 O O . SER A 1 68 ? 25.189 -14.399 -13.331 1.00 55.69 68 SER A O 1
ATOM 568 N N . ASN A 1 69 ? 25.074 -15.434 -11.330 1.00 55.62 69 ASN A N 1
ATOM 569 C CA . ASN A 1 69 ? 26.497 -15.761 -11.252 1.00 55.62 69 ASN A CA 1
ATOM 570 C C . ASN A 1 69 ? 26.854 -17.035 -12.031 1.00 55.62 69 ASN A C 1
ATOM 572 O O . ASN A 1 69 ? 27.973 -17.136 -12.527 1.00 55.62 69 ASN A O 1
ATOM 576 N N . GLU A 1 70 ? 25.915 -17.970 -12.207 1.00 57.47 70 GLU A N 1
ATOM 577 C CA . GLU A 1 70 ? 26.199 -19.250 -12.871 1.00 57.47 70 GLU A CA 1
ATOM 578 C C . GLU A 1 70 ? 26.032 -19.248 -14.401 1.00 57.47 70 GLU A C 1
ATOM 580 O O . GLU A 1 70 ? 26.568 -20.135 -15.056 1.00 57.47 70 GLU A O 1
ATOM 585 N N . ASN A 1 71 ? 25.340 -18.279 -15.026 1.00 52.06 71 ASN A N 1
ATOM 586 C CA . ASN A 1 71 ? 25.037 -18.362 -16.466 1.00 52.06 71 ASN A CA 1
ATOM 587 C C . ASN A 1 71 ? 25.041 -17.010 -17.212 1.00 52.06 71 ASN A C 1
ATOM 589 O O . ASN A 1 71 ? 24.045 -16.282 -17.251 1.00 52.06 71 ASN A O 1
ATOM 593 N N . ILE A 1 72 ? 26.132 -16.731 -17.939 1.00 54.78 72 ILE A N 1
ATOM 594 C CA . ILE A 1 72 ? 26.284 -15.599 -18.886 1.00 54.78 72 ILE A CA 1
ATOM 595 C C . ILE A 1 72 ? 25.170 -15.591 -19.961 1.00 54.78 72 ILE A C 1
ATOM 597 O O . ILE A 1 72 ? 24.754 -14.534 -20.438 1.00 54.78 72 ILE A O 1
ATOM 601 N N . SER A 1 73 ? 24.615 -16.758 -20.297 1.00 48.31 73 SER A N 1
ATOM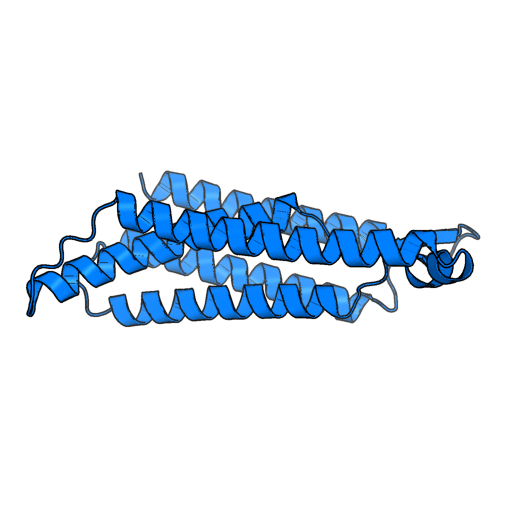 602 C CA . SER A 1 73 ? 23.500 -16.953 -21.235 1.00 48.31 73 SER A CA 1
ATOM 603 C C . SER A 1 73 ? 22.137 -16.477 -20.700 1.00 48.31 73 SER A C 1
ATOM 605 O O . SER A 1 73 ? 21.256 -16.121 -21.486 1.00 48.31 73 SER A O 1
ATOM 607 N N . LEU A 1 74 ? 21.962 -16.393 -19.376 1.00 48.62 74 LEU A N 1
ATOM 608 C CA . LEU A 1 74 ? 20.694 -16.057 -18.712 1.00 48.62 74 LEU A CA 1
ATOM 609 C C . LEU A 1 74 ? 20.532 -14.550 -18.455 1.00 48.62 74 LEU A C 1
ATOM 611 O O . LEU A 1 74 ? 19.408 -14.065 -18.326 1.00 48.62 74 LEU A O 1
ATOM 615 N N . ARG A 1 75 ? 21.618 -13.766 -18.544 1.00 48.12 75 ARG A N 1
ATOM 616 C CA . ARG A 1 75 ? 21.551 -12.295 -18.683 1.00 48.12 75 ARG A CA 1
ATOM 617 C C . ARG A 1 75 ? 20.650 -11.887 -19.861 1.00 48.12 75 ARG A C 1
ATOM 619 O O . ARG A 1 75 ? 19.963 -10.876 -19.790 1.00 48.12 75 ARG A O 1
ATOM 626 N N . LYS A 1 76 ? 20.589 -12.710 -20.914 1.00 46.00 76 LYS A N 1
ATOM 627 C CA . LYS A 1 76 ? 19.714 -12.529 -22.088 1.00 46.00 76 LYS A CA 1
ATOM 628 C C . LYS A 1 76 ? 18.239 -12.891 -21.827 1.00 46.00 76 LYS A C 1
ATOM 630 O O . LYS A 1 76 ? 17.370 -12.461 -22.576 1.00 46.00 76 LYS A O 1
ATOM 635 N N . TYR A 1 77 ? 17.960 -13.671 -20.780 1.00 45.09 77 TYR A N 1
ATOM 636 C CA . TYR A 1 77 ? 16.610 -14.043 -20.331 1.00 45.09 77 TYR A CA 1
ATOM 637 C C . TYR A 1 77 ? 16.061 -13.080 -19.270 1.00 45.09 77 TYR A C 1
ATOM 639 O O . TYR A 1 77 ? 14.869 -12.777 -19.272 1.00 45.09 77 TYR A O 1
ATOM 647 N N . LEU A 1 78 ? 16.931 -12.578 -18.387 1.00 46.41 78 LEU A N 1
ATOM 648 C CA . LEU A 1 78 ? 16.602 -11.550 -17.396 1.00 46.41 78 LEU A CA 1
ATOM 649 C C . LEU A 1 78 ? 16.390 -10.184 -18.050 1.00 46.41 78 LEU A C 1
ATOM 651 O O . LEU A 1 78 ? 15.503 -9.439 -17.633 1.00 46.41 78 LEU A O 1
ATOM 655 N N . LEU A 1 79 ? 17.163 -9.878 -19.097 1.00 48.56 79 LEU A N 1
ATOM 656 C CA . LEU A 1 79 ? 17.020 -8.654 -19.868 1.00 48.56 79 LEU A CA 1
ATOM 657 C C . LEU A 1 79 ? 16.370 -8.951 -21.223 1.00 48.56 79 LEU A C 1
ATOM 659 O O . LEU A 1 79 ? 17.010 -9.434 -22.153 1.00 48.56 79 LEU A O 1
ATOM 663 N N . GLY A 1 80 ? 15.078 -8.649 -21.332 1.00 46.97 80 GLY A N 1
ATOM 664 C CA . GLY A 1 80 ? 14.373 -8.586 -22.599 1.00 46.97 80 GLY A CA 1
ATOM 665 C C . GLY A 1 80 ? 14.978 -7.489 -23.465 1.00 46.97 80 GLY A C 1
ATOM 666 O O . GLY A 1 80 ? 14.880 -6.305 -23.143 1.00 46.97 80 GLY A O 1
ATOM 667 N N . SER A 1 81 ? 15.610 -7.893 -24.564 1.00 44.72 81 SER A N 1
ATOM 668 C CA . SER A 1 81 ? 15.999 -6.977 -25.629 1.00 44.72 81 SER A CA 1
ATOM 669 C C . SER A 1 81 ? 14.751 -6.656 -26.449 1.00 44.72 81 SER A C 1
ATOM 671 O O . SER A 1 81 ? 14.271 -7.500 -27.208 1.00 44.72 81 SER A O 1
ATOM 673 N N . GLY A 1 82 ? 14.171 -5.479 -26.227 1.00 49.69 82 GLY A N 1
ATOM 674 C CA . GLY A 1 82 ? 13.153 -4.937 -27.120 1.00 49.69 82 GLY A CA 1
ATOM 675 C C . GLY A 1 82 ? 13.827 -4.121 -28.221 1.00 49.69 82 GLY A C 1
ATOM 676 O O . GLY A 1 82 ? 14.873 -3.511 -27.996 1.00 49.69 82 GLY A O 1
ATOM 677 N N . ARG A 1 83 ? 13.263 -4.168 -29.431 1.00 44.41 83 ARG A N 1
ATOM 678 C CA . ARG A 1 83 ? 13.662 -3.307 -30.549 1.00 44.41 83 ARG A CA 1
ATOM 679 C C . ARG A 1 83 ? 12.633 -2.195 -30.682 1.00 44.41 83 ARG A C 1
ATOM 681 O O . ARG A 1 83 ? 11.451 -2.493 -30.847 1.00 44.41 83 ARG A O 1
ATOM 688 N N . THR A 1 84 ? 13.071 -0.943 -30.648 1.00 44.72 84 THR A N 1
ATOM 689 C CA . THR A 1 84 ? 12.224 0.193 -31.023 1.00 44.72 84 THR A CA 1
ATOM 690 C C . THR A 1 84 ? 11.935 0.088 -32.523 1.00 44.72 84 THR A C 1
ATOM 692 O O . THR A 1 84 ? 12.847 -0.103 -33.323 1.00 44.72 84 THR A O 1
ATOM 695 N N . ARG A 1 85 ? 10.664 0.184 -32.942 1.00 45.91 85 ARG A N 1
ATOM 696 C CA . ARG A 1 85 ? 10.259 0.044 -34.361 1.00 45.91 85 ARG A CA 1
ATOM 697 C C . ARG A 1 85 ? 10.851 1.138 -35.269 1.00 45.91 85 ARG A C 1
ATOM 699 O O . ARG A 1 85 ? 10.849 0.970 -36.484 1.00 45.91 85 ARG A O 1
ATOM 706 N N . LYS A 1 86 ? 11.320 2.251 -34.699 1.00 48.94 86 LYS A N 1
ATOM 707 C CA . LYS A 1 86 ? 11.789 3.426 -35.447 1.00 48.94 86 LYS A CA 1
ATOM 708 C C . LYS A 1 86 ? 13.304 3.611 -35.507 1.00 48.94 86 LYS A C 1
ATOM 710 O O . LYS A 1 86 ? 13.748 4.261 -36.442 1.00 48.94 86 LYS A O 1
ATOM 715 N N . GLU A 1 87 ? 14.089 3.048 -34.590 1.00 47.25 87 GLU A N 1
ATOM 716 C CA . GLU A 1 87 ? 15.541 3.271 -34.540 1.00 47.25 87 GLU A CA 1
ATOM 717 C C . GLU A 1 87 ? 16.242 2.024 -33.978 1.00 47.25 87 GLU A C 1
ATOM 719 O O . GLU A 1 87 ? 15.714 1.371 -33.077 1.00 47.25 87 GLU A O 1
ATOM 724 N N . GLU A 1 88 ? 17.416 1.671 -34.514 1.00 49.69 88 GLU A N 1
ATOM 725 C CA . GLU A 1 88 ? 18.224 0.480 -34.180 1.00 49.69 88 GLU A CA 1
ATOM 726 C C . GLU A 1 88 ? 18.832 0.503 -32.757 1.00 49.69 88 GLU A C 1
ATOM 728 O O . GLU A 1 88 ? 19.946 0.034 -32.525 1.00 49.69 88 GLU A O 1
ATOM 733 N N . PHE A 1 89 ? 18.119 1.033 -31.765 1.00 49.25 89 PHE A N 1
ATOM 734 C CA . PHE A 1 89 ? 18.553 1.027 -30.375 1.00 49.25 89 PHE A CA 1
ATOM 735 C C . PHE A 1 89 ? 18.038 -0.223 -29.655 1.00 49.25 89 PHE A C 1
ATOM 737 O O . PHE A 1 89 ? 16.841 -0.513 -29.602 1.00 49.25 89 PHE A O 1
ATOM 744 N N . TYR A 1 90 ? 18.975 -0.986 -29.090 1.00 52.78 90 TYR A N 1
ATOM 745 C CA . TYR A 1 90 ? 18.691 -2.138 -28.243 1.00 52.78 90 TYR A CA 1
ATOM 746 C C . TYR A 1 90 ? 18.500 -1.656 -26.807 1.00 52.78 90 TYR A C 1
ATOM 748 O O . TYR A 1 90 ? 19.460 -1.232 -26.166 1.00 52.78 90 TYR A O 1
ATOM 756 N N . PHE A 1 91 ? 17.283 -1.755 -26.277 1.00 49.66 91 PHE A N 1
ATOM 757 C CA . PHE A 1 91 ? 17.036 -1.459 -24.869 1.00 49.66 91 PHE A CA 1
ATOM 758 C C . PHE A 1 91 ? 16.969 -2.747 -24.045 1.00 49.66 91 PHE A C 1
ATOM 760 O O . PHE A 1 91 ? 16.303 -3.722 -24.404 1.00 49.66 91 PHE A O 1
ATOM 767 N N . GLN A 1 92 ? 17.695 -2.755 -22.928 1.00 53.22 92 GLN A N 1
ATOM 768 C CA . GLN A 1 92 ? 17.684 -3.834 -21.948 1.00 53.22 92 GLN A CA 1
ATOM 769 C C . GLN A 1 92 ? 16.573 -3.562 -20.928 1.00 53.22 92 GLN A C 1
ATOM 771 O O . GLN A 1 92 ? 16.727 -2.733 -20.036 1.00 53.22 92 GLN A O 1
ATOM 776 N N . THR A 1 93 ? 15.444 -4.258 -21.053 1.00 55.06 93 THR A N 1
ATOM 777 C CA . THR A 1 93 ? 14.352 -4.197 -20.063 1.00 55.06 93 THR A CA 1
ATOM 778 C C . THR A 1 93 ? 14.348 -5.452 -19.211 1.00 55.06 93 THR A C 1
ATOM 780 O O . THR A 1 93 ? 14.560 -6.543 -19.726 1.00 55.06 93 THR A O 1
ATOM 783 N N . CYS A 1 94 ? 14.089 -5.345 -17.908 1.00 60.59 94 CYS A N 1
ATOM 784 C CA . CYS A 1 94 ? 13.860 -6.540 -17.096 1.00 60.59 94 CYS A CA 1
ATOM 785 C C . CYS A 1 94 ? 12.530 -7.177 -17.516 1.00 60.59 94 CYS A C 1
ATOM 787 O O . CYS A 1 94 ? 11.487 -6.526 -17.419 1.00 60.59 94 CYS A O 1
ATOM 789 N N . ARG A 1 95 ? 12.544 -8.431 -17.992 1.00 55.16 95 ARG A N 1
ATOM 790 C CA . ARG A 1 95 ? 11.289 -9.122 -18.326 1.00 55.16 95 ARG A CA 1
ATOM 791 C C . ARG A 1 95 ? 10.464 -9.360 -17.051 1.00 55.16 95 ARG A C 1
ATOM 793 O O . ARG A 1 95 ? 11.042 -9.772 -16.045 1.00 55.16 95 ARG A O 1
ATOM 800 N N . PRO A 1 96 ? 9.135 -9.144 -17.085 1.00 55.88 96 PRO A N 1
ATOM 801 C CA . PRO A 1 96 ? 8.237 -9.470 -15.997 1.00 55.88 96 PRO A CA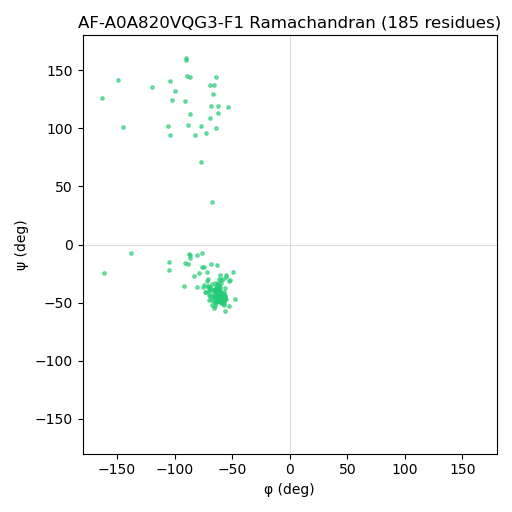 1
ATOM 802 C C . PRO A 1 96 ? 8.307 -10.974 -15.808 1.00 55.88 96 PRO A C 1
ATOM 804 O O . PRO A 1 96 ? 8.061 -11.757 -16.730 1.00 55.88 96 PRO A O 1
ATOM 807 N N . ARG A 1 97 ? 8.729 -11.373 -14.616 1.00 63.91 97 ARG A N 1
ATOM 808 C CA . ARG A 1 97 ? 8.844 -12.780 -14.245 1.00 63.91 97 ARG A CA 1
ATOM 809 C C . ARG A 1 97 ? 7.508 -13.200 -13.634 1.00 63.91 97 ARG A C 1
ATOM 811 O O . ARG A 1 97 ? 6.767 -12.361 -13.133 1.00 63.91 97 ARG A O 1
ATOM 818 N N . SER A 1 98 ? 7.218 -14.500 -13.580 1.00 67.00 98 SER A N 1
ATOM 819 C CA . SER A 1 98 ? 6.043 -15.049 -12.869 1.00 67.00 98 SER A CA 1
ATOM 820 C C . SER A 1 98 ? 5.891 -14.515 -11.433 1.00 67.00 98 SER A C 1
ATOM 822 O O . SER A 1 98 ? 4.796 -14.469 -10.887 1.00 67.00 98 SER A O 1
ATOM 824 N N . TRP A 1 99 ? 6.995 -14.059 -10.840 1.00 71.56 99 TRP A N 1
ATOM 825 C CA . TRP A 1 99 ? 7.043 -13.433 -9.526 1.00 71.56 99 TRP A CA 1
ATOM 826 C C . TRP A 1 99 ? 6.348 -12.065 -9.444 1.00 71.56 99 TRP A C 1
ATOM 828 O O . TRP A 1 99 ? 5.758 -11.757 -8.414 1.00 71.56 99 TRP A O 1
ATOM 838 N N . ASP A 1 100 ? 6.375 -11.258 -10.510 1.00 75.69 100 ASP A N 1
ATOM 839 C CA . ASP A 1 100 ? 5.650 -9.979 -10.554 1.00 75.69 100 ASP A CA 1
ATOM 840 C C . ASP A 1 100 ? 4.134 -10.208 -10.472 1.00 75.69 100 ASP A C 1
ATOM 842 O O . ASP A 1 100 ? 3.445 -9.494 -9.748 1.00 75.69 100 ASP A O 1
ATOM 846 N N . TYR A 1 101 ? 3.633 -11.266 -11.120 1.00 78.31 101 TYR A N 1
ATOM 847 C CA . TYR A 1 101 ? 2.230 -11.671 -11.014 1.00 78.31 101 TYR A CA 1
ATOM 848 C C . TYR A 1 101 ? 1.864 -12.172 -9.611 1.00 78.31 101 TYR A C 1
ATOM 850 O O . TYR A 1 101 ? 0.783 -11.858 -9.118 1.00 78.31 101 TYR A O 1
ATOM 858 N N . LEU A 1 102 ? 2.756 -12.916 -8.944 1.00 83.44 102 LEU A N 1
ATOM 859 C CA . LEU A 1 102 ? 2.525 -13.381 -7.569 1.00 83.44 102 LEU A CA 1
ATOM 860 C C . LEU A 1 102 ? 2.422 -12.220 -6.577 1.00 83.44 102 LEU A C 1
ATOM 862 O O . LEU A 1 102 ? 1.513 -12.209 -5.750 1.00 83.44 102 LEU A O 1
ATOM 866 N N . VAL A 1 103 ? 3.325 -11.241 -6.675 1.00 83.25 103 VAL A N 1
ATOM 867 C CA . VAL A 1 103 ? 3.292 -10.039 -5.828 1.00 83.25 103 VAL A CA 1
ATOM 868 C C . VAL A 1 103 ? 2.000 -9.271 -6.046 1.00 83.25 103 VAL A C 1
ATOM 870 O O . VAL A 1 103 ? 1.289 -8.976 -5.092 1.00 83.25 103 VAL A O 1
ATOM 873 N N . GLN A 1 104 ? 1.639 -9.039 -7.303 1.00 82.62 104 GLN A N 1
ATOM 874 C CA . GLN A 1 104 ? 0.418 -8.324 -7.636 1.00 82.62 104 GLN A CA 1
ATOM 875 C C . GLN A 1 104 ? -0.845 -9.047 -7.142 1.00 82.62 104 GLN A C 1
ATOM 877 O O . GLN A 1 104 ? -1.779 -8.421 -6.638 1.00 82.62 104 GLN A O 1
ATOM 882 N N . PHE A 1 105 ? -0.887 -10.375 -7.265 1.00 86.12 105 PHE A N 1
ATOM 883 C CA . PHE A 1 105 ? -1.982 -11.171 -6.721 1.00 86.12 105 PHE A CA 1
ATOM 884 C C . PHE A 1 105 ? -2.055 -11.045 -5.194 1.00 86.12 105 PHE A C 1
ATOM 886 O O . PHE A 1 105 ? -3.143 -10.867 -4.644 1.00 86.12 105 PHE A O 1
ATOM 893 N N . ALA A 1 106 ? -0.910 -11.075 -4.507 1.00 88.19 106 ALA A N 1
ATOM 894 C CA . ALA A 1 106 ? -0.842 -10.882 -3.063 1.00 88.19 106 ALA A CA 1
ATOM 895 C C . ALA A 1 106 ? -1.324 -9.482 -2.638 1.00 88.19 106 ALA A C 1
ATOM 897 O O . ALA A 1 106 ? -2.124 -9.385 -1.707 1.00 88.19 106 ALA A O 1
ATOM 898 N N . GLU A 1 107 ? -0.917 -8.417 -3.339 1.00 89.12 107 GLU A N 1
ATOM 899 C CA . GLU A 1 107 ? -1.404 -7.045 -3.111 1.00 89.12 107 GLU A CA 1
ATOM 900 C C . GLU A 1 107 ? -2.932 -6.965 -3.256 1.00 89.12 107 GLU A C 1
ATOM 902 O O . GLU A 1 107 ? -3.622 -6.406 -2.400 1.00 89.12 107 GLU A O 1
ATOM 907 N N . PHE A 1 108 ? -3.485 -7.575 -4.309 1.00 90.00 108 PHE A N 1
ATOM 908 C CA . PHE A 1 108 ? -4.927 -7.591 -4.546 1.00 90.00 108 PHE A CA 1
ATOM 909 C C . PHE A 1 108 ? -5.685 -8.323 -3.431 1.00 90.00 108 PHE A C 1
ATOM 911 O O . PHE A 1 108 ? -6.641 -7.782 -2.869 1.00 90.00 108 PHE A O 1
ATOM 918 N N . VAL A 1 109 ? -5.233 -9.525 -3.056 1.00 91.12 109 VAL A N 1
ATOM 919 C CA . VAL A 1 109 ? -5.823 -10.302 -1.955 1.00 91.12 109 VAL A CA 1
ATOM 920 C C . VAL A 1 109 ? -5.756 -9.522 -0.642 1.00 91.12 109 VAL A C 1
ATOM 922 O O . VAL A 1 109 ? -6.743 -9.483 0.095 1.00 91.12 109 VAL A O 1
ATOM 925 N N . PHE A 1 110 ? -4.635 -8.852 -0.367 1.00 90.88 110 PHE A N 1
ATOM 926 C CA . PHE A 1 110 ? -4.458 -8.026 0.824 1.00 90.88 110 PHE A CA 1
ATOM 927 C C . PHE A 1 110 ? -5.492 -6.892 0.900 1.00 90.88 110 PHE A C 1
ATOM 929 O O . PHE A 1 110 ? -6.152 -6.718 1.929 1.00 90.88 110 PHE A O 1
ATOM 936 N N . LEU A 1 111 ? -5.723 -6.174 -0.205 1.00 92.06 111 LEU A N 1
ATOM 937 C CA . LEU A 1 111 ? -6.757 -5.135 -0.273 1.00 92.06 111 LEU A CA 1
ATOM 938 C C . LEU A 1 111 ? -8.172 -5.718 -0.143 1.00 92.06 111 LEU A C 1
ATOM 940 O O . LEU A 1 111 ? -9.009 -5.142 0.553 1.00 92.06 111 LEU A O 1
ATOM 944 N N . CYS A 1 112 ? -8.452 -6.879 -0.745 1.00 92.56 112 CYS A N 1
ATOM 945 C CA . CYS A 1 112 ? -9.740 -7.563 -0.592 1.00 92.56 112 CYS A CA 1
ATOM 946 C C . CYS A 1 112 ? -10.023 -7.959 0.865 1.00 92.56 112 CYS A C 1
ATOM 948 O O . CYS A 1 112 ? -11.153 -7.799 1.338 1.00 92.56 112 CYS A O 1
ATOM 950 N N . ILE A 1 113 ? -9.011 -8.437 1.594 1.00 91.69 113 ILE A N 1
ATOM 951 C CA . ILE A 1 113 ? -9.103 -8.705 3.035 1.00 91.69 113 ILE A CA 1
ATOM 952 C C . ILE A 1 113 ? -9.406 -7.404 3.793 1.00 91.69 113 ILE A C 1
ATOM 954 O O . ILE A 1 113 ? -10.287 -7.384 4.654 1.00 91.69 113 ILE A O 1
ATOM 958 N N . GLY A 1 114 ? -8.760 -6.293 3.427 1.00 91.56 114 GLY A N 1
ATOM 959 C CA . GLY A 1 114 ? -9.071 -4.967 3.967 1.00 91.56 114 GLY A CA 1
ATOM 960 C C . GLY A 1 114 ? -10.540 -4.570 3.778 1.00 91.56 114 GLY A C 1
ATOM 961 O O . GLY A 1 114 ? -11.208 -4.177 4.736 1.00 91.56 114 GLY A O 1
ATOM 962 N N . ILE A 1 115 ? -11.089 -4.755 2.573 1.00 91.88 115 ILE A N 1
ATOM 963 C CA . ILE A 1 115 ? -12.510 -4.496 2.282 1.00 91.88 115 ILE A CA 1
ATOM 964 C C . ILE A 1 115 ? -13.425 -5.402 3.117 1.00 91.88 115 ILE A C 1
ATOM 966 O O . ILE A 1 115 ? -14.455 -4.942 3.616 1.00 91.88 115 ILE A O 1
ATOM 970 N N . ARG A 1 116 ? -13.059 -6.675 3.318 1.00 91.25 116 ARG A N 1
ATOM 971 C CA . ARG A 1 116 ? -13.810 -7.599 4.186 1.00 91.25 116 ARG A CA 1
ATOM 972 C C . ARG A 1 116 ? -13.864 -7.093 5.628 1.00 91.25 116 ARG A C 1
ATOM 974 O O . ARG A 1 116 ? -14.944 -7.095 6.214 1.00 91.25 116 ARG A O 1
ATOM 981 N N . PHE A 1 117 ? -12.752 -6.606 6.179 1.00 90.00 117 PHE A N 1
ATOM 982 C CA . PHE A 1 117 ? -12.744 -5.998 7.514 1.00 90.00 117 PHE A CA 1
ATOM 983 C C . PHE A 1 117 ? -13.626 -4.752 7.585 1.00 90.00 117 PHE A C 1
ATOM 985 O O . PHE A 1 117 ? -14.430 -4.624 8.509 1.00 90.00 117 PHE A O 1
ATOM 992 N N . ILE A 1 118 ? -13.552 -3.876 6.579 1.00 90.00 118 ILE A N 1
ATOM 993 C CA . ILE A 1 118 ? -14.422 -2.696 6.485 1.00 90.00 118 ILE A CA 1
ATOM 994 C C . ILE A 1 118 ? -15.895 -3.111 6.470 1.00 90.00 118 ILE A C 1
ATOM 996 O O . ILE A 1 118 ? -16.704 -2.535 7.199 1.00 90.00 118 ILE A O 1
ATOM 1000 N N . TYR A 1 119 ? -16.252 -4.135 5.692 1.00 88.88 119 TYR A N 1
ATOM 1001 C CA . TYR A 1 119 ? -17.617 -4.653 5.645 1.00 88.88 119 TYR A CA 1
ATOM 1002 C C . TYR A 1 119 ? -18.093 -5.131 7.022 1.00 88.88 119 TYR A C 1
ATOM 1004 O O . TYR A 1 119 ? -19.169 -4.730 7.464 1.00 88.88 119 TYR A O 1
ATOM 1012 N N . SER A 1 120 ? -17.268 -5.898 7.739 1.00 87.56 120 SER A N 1
ATOM 1013 C CA . SER A 1 120 ? -17.567 -6.343 9.107 1.00 87.56 120 SER A CA 1
ATOM 1014 C C . SER A 1 120 ? -17.727 -5.181 10.091 1.00 87.56 120 SER A C 1
ATOM 1016 O O . SER A 1 120 ? -18.513 -5.275 11.030 1.00 87.56 120 SER A O 1
ATOM 1018 N N . THR A 1 121 ? -17.045 -4.052 9.872 1.00 83.88 121 THR A N 1
ATOM 1019 C CA . THR A 1 121 ? -17.235 -2.856 10.709 1.00 83.88 121 THR A CA 1
ATOM 1020 C C . THR A 1 121 ? -18.510 -2.077 10.412 1.00 83.88 121 THR A C 1
ATOM 1022 O O . THR A 1 121 ? -18.818 -1.166 11.170 1.00 83.88 121 THR A O 1
ATOM 1025 N N . ARG A 1 122 ? -19.302 -2.388 9.376 1.00 82.00 122 ARG A N 1
ATOM 1026 C CA . ARG A 1 122 ? -20.533 -1.621 9.076 1.00 82.00 122 ARG A CA 1
ATOM 1027 C C . ARG A 1 122 ? -21.546 -1.626 10.219 1.00 82.00 122 ARG A C 1
ATOM 1029 O O . ARG A 1 122 ? -22.262 -0.649 10.397 1.00 82.00 122 ARG A O 1
ATOM 1036 N N . THR A 1 123 ? -21.578 -2.694 11.012 1.00 77.88 123 THR A N 1
ATOM 1037 C CA . THR A 1 123 ? -22.474 -2.834 12.171 1.00 77.88 123 THR A CA 1
ATOM 1038 C C . THR A 1 123 ? -21.975 -2.114 13.423 1.00 77.88 123 THR A C 1
ATOM 1040 O O . THR A 1 123 ? -22.692 -2.042 14.418 1.00 77.88 123 THR A O 1
ATOM 1043 N N . ALA A 1 124 ? -20.743 -1.611 13.408 1.00 76.69 124 ALA A N 1
ATOM 1044 C CA . ALA A 1 124 ? -20.162 -0.881 14.521 1.00 76.69 124 ALA A CA 1
ATOM 1045 C C . ALA A 1 124 ? -20.516 0.620 14.475 1.00 76.69 124 ALA A C 1
ATOM 1047 O O . ALA A 1 124 ? -20.535 1.212 13.393 1.00 76.69 124 ALA A O 1
ATOM 1048 N N . PRO A 1 125 ? -20.738 1.288 15.617 1.00 68.69 125 PRO A N 1
ATOM 1049 C CA . PRO A 1 125 ? -20.828 2.744 15.669 1.00 68.69 125 PRO A CA 1
ATOM 1050 C C . PRO A 1 125 ? -19.435 3.401 15.606 1.00 68.69 125 PRO A C 1
ATOM 1052 O O . PRO A 1 125 ? -18.957 3.935 16.599 1.00 68.69 125 PRO A O 1
ATOM 1055 N N . CYS A 1 126 ? -18.760 3.360 14.449 1.00 67.94 126 CYS A N 1
ATOM 1056 C CA . CYS A 1 126 ? -17.602 4.233 14.190 1.00 67.94 126 CYS A CA 1
ATOM 1057 C C . CYS A 1 126 ? -18.047 5.550 13.550 1.00 67.94 126 CYS A C 1
ATOM 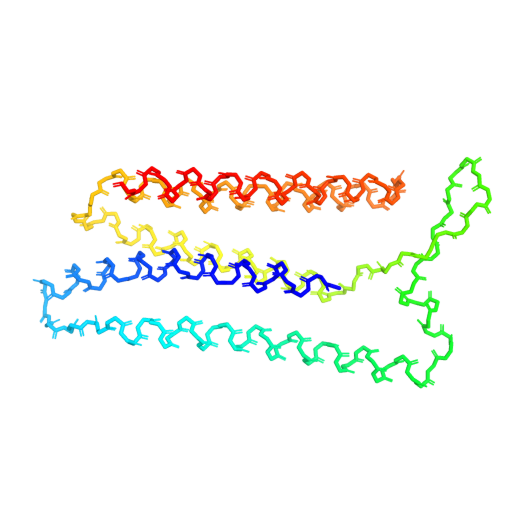1059 O O . CYS A 1 126 ? -19.078 5.602 12.866 1.00 67.94 126 CYS A O 1
ATOM 1061 N N . GLU A 1 127 ? -17.205 6.572 13.667 1.00 76.75 127 GLU A N 1
ATOM 1062 C CA . GLU A 1 127 ? -17.376 7.833 12.958 1.00 76.75 127 GLU A CA 1
ATOM 1063 C C . GLU A 1 127 ? -17.522 7.576 11.449 1.00 76.75 127 GLU A C 1
ATOM 1065 O O . GLU A 1 127 ? -16.684 6.944 10.795 1.00 76.75 127 GLU A O 1
ATOM 1070 N N . TYR A 1 128 ? -18.675 7.966 10.902 1.00 75.06 128 TYR A N 1
ATOM 1071 C CA . TYR A 1 128 ? -19.066 7.617 9.535 1.00 75.06 128 TYR A CA 1
ATOM 1072 C C . TYR A 1 128 ? -18.087 8.188 8.498 1.00 75.06 128 TYR A C 1
ATOM 1074 O O . TYR A 1 128 ? -17.796 7.533 7.495 1.00 75.06 128 TYR A O 1
ATOM 1082 N N . HIS A 1 129 ? -17.542 9.376 8.771 1.00 81.75 129 HIS A N 1
ATOM 1083 C CA . HIS A 1 129 ? -16.599 10.059 7.892 1.00 81.75 129 HIS A CA 1
ATOM 1084 C C . HIS A 1 129 ? -15.265 9.307 7.771 1.00 81.75 129 HIS A C 1
ATOM 1086 O O . HIS A 1 129 ? -14.827 9.013 6.659 1.00 81.75 129 HIS A O 1
ATOM 1092 N N . GLU A 1 130 ? -14.674 8.905 8.899 1.00 82.50 130 GLU A N 1
ATOM 1093 C CA . GLU A 1 130 ? -13.383 8.210 8.947 1.00 82.50 130 GLU A CA 1
ATOM 1094 C C . GLU A 1 130 ? -13.417 6.881 8.179 1.00 82.50 130 GLU A C 1
ATOM 1096 O O . GLU A 1 130 ? -12.582 6.624 7.309 1.00 82.50 130 GLU A O 1
ATOM 1101 N N . ARG A 1 131 ? -14.437 6.047 8.425 1.00 85.06 131 ARG A N 1
ATOM 1102 C CA . ARG A 1 131 ? -14.591 4.773 7.703 1.00 85.06 131 ARG A CA 1
ATOM 1103 C C . ARG A 1 131 ? -14.766 4.971 6.206 1.00 85.06 131 ARG A C 1
ATOM 1105 O O . ARG A 1 131 ? -14.184 4.223 5.418 1.00 85.06 131 ARG A O 1
ATOM 1112 N N . LYS A 1 132 ? -15.584 5.949 5.805 1.00 85.69 132 LYS A N 1
ATOM 1113 C CA . LYS A 1 132 ? -15.834 6.241 4.390 1.00 85.69 132 LYS A CA 1
ATOM 1114 C C . LYS A 1 132 ? -14.539 6.655 3.696 1.00 85.69 132 LYS A C 1
ATOM 1116 O O . LYS A 1 132 ? -14.261 6.160 2.610 1.00 85.69 132 LYS A O 1
ATOM 1121 N N . LEU A 1 133 ? -13.732 7.488 4.343 1.00 87.75 133 LEU A N 1
ATOM 1122 C CA . LEU A 1 133 ? -12.458 7.954 3.813 1.00 87.75 133 LEU A CA 1
ATOM 1123 C C . LEU A 1 133 ? -11.451 6.802 3.634 1.00 87.75 133 LEU A C 1
ATOM 1125 O O . LEU A 1 133 ? -10.898 6.643 2.547 1.00 87.75 133 LEU A O 1
ATOM 1129 N N . ILE A 1 134 ? -11.301 5.930 4.640 1.00 88.62 134 ILE A N 1
ATOM 1130 C CA . ILE A 1 134 ? -10.450 4.725 4.551 1.00 88.62 134 ILE A CA 1
ATOM 1131 C C . ILE A 1 134 ? -10.931 3.782 3.438 1.00 88.62 134 ILE A C 1
ATOM 1133 O O . ILE A 1 134 ? -10.124 3.242 2.680 1.00 88.62 134 ILE A O 1
ATOM 1137 N N . THR A 1 135 ? -12.249 3.619 3.298 1.00 90.06 135 THR A N 1
ATOM 1138 C CA . THR A 1 135 ? -12.843 2.804 2.228 1.00 90.06 135 THR A CA 1
ATOM 1139 C C . THR A 1 135 ? -12.520 3.375 0.851 1.00 90.06 135 THR A C 1
ATOM 1141 O O . THR A 1 135 ? -12.112 2.628 -0.034 1.00 90.06 135 THR A O 1
ATOM 1144 N N . ILE A 1 136 ? -12.670 4.692 0.670 1.00 89.44 136 ILE A N 1
ATOM 1145 C CA . ILE A 1 136 ? -12.353 5.371 -0.591 1.00 89.44 136 ILE A CA 1
ATOM 1146 C C . ILE A 1 136 ? -10.877 5.180 -0.939 1.00 89.44 136 ILE A C 1
ATOM 1148 O O . ILE A 1 136 ? -10.584 4.837 -2.076 1.00 89.44 136 ILE A O 1
ATOM 1152 N N . ALA A 1 137 ? -9.955 5.318 0.018 1.00 89.50 137 ALA A N 1
ATOM 1153 C CA . ALA A 1 137 ? -8.531 5.122 -0.254 1.00 89.50 137 ALA A CA 1
ATOM 1154 C C . ALA A 1 137 ? -8.194 3.699 -0.722 1.00 89.50 137 ALA A C 1
ATOM 1156 O O . ALA A 1 137 ? -7.501 3.542 -1.724 1.00 89.50 137 ALA A O 1
ATOM 1157 N N . ILE A 1 138 ? -8.723 2.667 -0.056 1.00 90.38 138 ILE A N 1
ATOM 1158 C CA . ILE A 1 138 ? -8.489 1.266 -0.452 1.00 90.38 138 ILE A CA 1
ATOM 1159 C C . ILE A 1 138 ? -9.097 0.965 -1.827 1.00 90.38 138 ILE A C 1
ATOM 1161 O O . ILE A 1 138 ? -8.480 0.272 -2.634 1.00 90.38 138 ILE A O 1
ATOM 1165 N N . VAL A 1 139 ? -10.288 1.497 -2.120 1.00 90.12 139 VAL A N 1
ATOM 1166 C CA . VAL A 1 139 ? -10.939 1.316 -3.426 1.00 90.12 139 VAL A CA 1
ATOM 1167 C C . VAL A 1 139 ? -10.187 2.062 -4.526 1.00 90.12 139 VAL A C 1
ATOM 1169 O O . VAL A 1 139 ? -9.956 1.487 -5.585 1.00 90.12 139 VAL A O 1
ATOM 1172 N N . CYS A 1 140 ? -9.766 3.305 -4.284 1.00 88.81 140 CYS A N 1
ATOM 1173 C CA . CYS A 1 140 ? -8.958 4.071 -5.229 1.00 88.81 140 CYS A CA 1
ATOM 1174 C C . CYS A 1 140 ? -7.646 3.348 -5.536 1.00 88.81 140 CYS A C 1
ATOM 1176 O O . CYS A 1 140 ? -7.330 3.165 -6.706 1.00 88.81 140 CYS A O 1
ATOM 1178 N N . GLU A 1 141 ? -6.921 2.877 -4.518 1.00 88.06 141 GLU A N 1
ATOM 1179 C CA . GLU A 1 141 ? -5.703 2.087 -4.723 1.00 88.06 141 GLU A CA 1
ATOM 1180 C C . GLU A 1 141 ? -5.976 0.843 -5.565 1.00 88.06 141 GLU A C 1
ATOM 1182 O O . GLU A 1 141 ? -5.279 0.603 -6.546 1.00 88.06 141 GLU A O 1
ATOM 1187 N N . MET A 1 142 ? -7.012 0.071 -5.222 1.00 88.62 142 MET A N 1
ATOM 1188 C CA . MET A 1 142 ? -7.375 -1.133 -5.965 1.00 88.62 142 MET A CA 1
ATOM 1189 C C . MET A 1 142 ? -7.697 -0.810 -7.429 1.00 88.62 142 MET A C 1
ATOM 1191 O O . MET A 1 142 ? -7.243 -1.520 -8.325 1.00 88.62 142 MET A O 1
ATOM 1195 N N . LEU A 1 143 ? -8.436 0.271 -7.693 1.00 88.38 143 LEU A N 1
ATOM 1196 C CA . LEU A 1 143 ? -8.761 0.721 -9.046 1.00 88.38 143 LEU A CA 1
ATOM 1197 C C . LEU A 1 143 ? -7.511 1.158 -9.810 1.00 88.38 143 LEU A C 1
ATOM 1199 O O . LEU A 1 143 ? -7.264 0.644 -10.895 1.00 88.38 143 LEU A O 1
ATOM 1203 N N . PHE A 1 144 ? -6.693 2.054 -9.254 1.00 86.12 144 PHE A N 1
ATOM 1204 C CA . PHE A 1 144 ? -5.471 2.503 -9.922 1.00 86.12 144 PHE A CA 1
ATOM 1205 C C . PHE A 1 144 ? -4.524 1.330 -10.175 1.00 86.12 144 PHE A C 1
ATOM 1207 O O . PHE A 1 144 ? -4.067 1.142 -11.300 1.00 86.12 144 PHE A O 1
ATOM 1214 N N . SER A 1 145 ? -4.275 0.490 -9.173 1.00 84.50 145 SER A N 1
ATOM 1215 C CA . SER A 1 145 ? -3.376 -0.650 -9.322 1.00 84.50 145 SER A CA 1
ATOM 1216 C C . SER A 1 145 ? -3.903 -1.679 -10.327 1.00 84.50 145 SER A C 1
ATOM 1218 O O . SER A 1 145 ? -3.126 -2.134 -11.161 1.00 84.50 145 SER A O 1
ATOM 1220 N N . THR A 1 146 ? -5.199 -2.004 -10.357 1.00 83.50 146 THR A N 1
ATOM 1221 C CA . THR A 1 146 ? -5.748 -2.929 -11.374 1.00 83.50 146 THR A CA 1
ATOM 1222 C C . THR A 1 146 ? -5.739 -2.335 -12.781 1.00 83.50 146 THR A C 1
ATOM 1224 O O . THR A 1 146 ? -5.256 -2.988 -13.706 1.00 83.50 146 THR A O 1
ATOM 1227 N N . LEU A 1 147 ? -6.196 -1.089 -12.949 1.00 83.81 147 LEU A N 1
ATOM 1228 C CA . LEU A 1 147 ? -6.234 -0.407 -14.247 1.00 83.81 147 LEU A CA 1
ATOM 1229 C C . LEU A 1 147 ? -4.850 -0.350 -14.888 1.00 83.81 147 LEU A C 1
ATOM 1231 O O . LEU A 1 147 ? -4.688 -0.683 -16.057 1.00 83.81 147 LEU A O 1
ATOM 1235 N N . LEU A 1 148 ? -3.831 0.024 -14.119 1.00 79.19 148 LEU A N 1
ATOM 1236 C CA . LEU A 1 148 ? -2.482 0.191 -14.649 1.00 79.19 148 LEU A CA 1
ATOM 1237 C C . LEU A 1 148 ? -1.824 -1.139 -15.006 1.00 79.19 148 LEU A C 1
ATOM 1239 O O . LEU A 1 148 ? -1.027 -1.185 -15.939 1.00 79.19 148 LEU A O 1
ATOM 1243 N N . HIS A 1 149 ? -2.170 -2.222 -14.313 1.00 78.25 149 HIS A N 1
ATOM 1244 C CA . HIS A 1 149 ? -1.704 -3.548 -14.695 1.00 78.25 149 HIS A CA 1
ATOM 1245 C C . HIS A 1 149 ? -2.395 -4.065 -15.955 1.00 78.25 149 HIS A C 1
ATOM 1247 O O . HIS A 1 149 ? -1.702 -4.566 -16.833 1.00 78.25 149 HIS A O 1
ATOM 1253 N N . ILE A 1 150 ? -3.708 -3.855 -16.102 1.00 80.62 150 ILE A N 1
ATOM 1254 C CA . ILE A 1 150 ? -4.427 -4.180 -17.344 1.00 80.62 150 ILE A CA 1
ATOM 1255 C C . ILE A 1 150 ? -3.837 -3.389 -18.516 1.00 80.62 150 ILE A C 1
ATOM 1257 O O . ILE A 1 150 ? -3.585 -3.953 -19.578 1.00 80.62 150 ILE A O 1
ATOM 1261 N N . ILE A 1 151 ? -3.561 -2.095 -18.315 1.00 78.69 151 ILE A N 1
ATOM 1262 C CA . ILE A 1 151 ? -2.890 -1.256 -19.313 1.00 78.69 151 ILE A CA 1
ATOM 1263 C C . ILE A 1 151 ? -1.505 -1.833 -19.623 1.00 78.69 151 ILE A C 1
ATOM 1265 O O . ILE A 1 151 ? -1.185 -2.017 -20.790 1.00 78.69 151 ILE A O 1
ATOM 1269 N N . LYS A 1 152 ? -0.696 -2.182 -18.615 1.00 75.62 152 LYS A N 1
ATOM 1270 C CA . LYS A 1 152 ? 0.636 -2.773 -18.822 1.00 75.62 152 LYS A CA 1
ATOM 1271 C C . LYS A 1 152 ? 0.575 -4.083 -19.617 1.00 75.62 152 LYS A C 1
ATOM 1273 O O . LYS A 1 152 ? 1.385 -4.264 -20.520 1.00 75.62 152 LYS A O 1
ATOM 1278 N N . ASP A 1 153 ? -0.369 -4.969 -19.306 1.00 73.62 153 ASP A N 1
ATOM 1279 C CA . ASP A 1 153 ? -0.537 -6.254 -19.993 1.00 73.62 153 ASP A CA 1
ATOM 1280 C C . ASP A 1 153 ? -1.045 -6.063 -21.433 1.00 73.62 153 ASP A C 1
ATOM 1282 O O . ASP A 1 153 ? -0.553 -6.709 -22.355 1.00 73.62 153 ASP A O 1
ATOM 1286 N N . CYS A 1 154 ? -1.965 -5.119 -21.660 1.00 72.56 154 CYS A N 1
ATOM 1287 C CA . CYS A 1 154 ? -2.473 -4.792 -22.994 1.00 72.56 154 CYS A CA 1
ATOM 1288 C C . CYS A 1 154 ? -1.417 -4.101 -23.875 1.00 72.56 154 CYS A C 1
ATOM 1290 O O . CYS A 1 154 ? -1.358 -4.334 -25.083 1.00 72.56 154 CYS A O 1
ATOM 1292 N N . LEU A 1 155 ? -0.586 -3.237 -23.285 1.00 68.81 155 LEU A N 1
ATOM 1293 C CA . LEU A 1 155 ? 0.438 -2.459 -23.990 1.00 68.81 155 LEU A CA 1
ATOM 1294 C C . LEU A 1 155 ? 1.771 -3.213 -24.130 1.00 68.81 155 LEU A C 1
ATOM 1296 O O . LEU A 1 155 ? 2.638 -2.760 -24.880 1.00 68.81 155 LEU A O 1
ATOM 1300 N N . TRP A 1 156 ? 1.925 -4.375 -23.481 1.00 64.31 156 TRP A N 1
ATOM 1301 C CA . TRP A 1 156 ? 3.145 -5.194 -23.499 1.00 64.31 156 TRP A CA 1
ATOM 1302 C C . TRP A 1 156 ? 3.655 -5.497 -24.917 1.00 64.31 156 TRP A C 1
ATOM 1304 O O . TRP A 1 156 ? 4.857 -5.640 -25.135 1.00 64.31 156 TRP A O 1
ATOM 1314 N N . SER A 1 157 ? 2.749 -5.584 -25.895 1.00 56.62 157 SER A N 1
ATOM 1315 C CA . SER A 1 157 ? 3.088 -5.957 -27.269 1.00 56.62 157 SER A CA 1
ATOM 1316 C C . SER A 1 157 ? 3.517 -4.792 -28.175 1.00 56.62 157 SER A C 1
ATOM 1318 O O . SER A 1 157 ? 3.991 -5.061 -29.279 1.00 56.62 157 SER A O 1
ATOM 1320 N N . THR A 1 158 ? 3.347 -3.527 -27.765 1.00 54.75 158 THR A N 1
ATOM 1321 C CA . THR A 1 158 ? 3.362 -2.396 -28.725 1.00 54.75 158 THR A CA 1
ATOM 1322 C C . THR A 1 158 ? 4.126 -1.158 -28.249 1.00 54.75 158 THR A C 1
ATOM 1324 O O . THR A 1 158 ? 4.277 -0.221 -29.027 1.00 54.75 158 THR A O 1
ATOM 1327 N N . VAL A 1 159 ? 4.587 -1.108 -26.997 1.00 55.69 159 VAL A N 1
ATOM 1328 C CA . VAL A 1 159 ? 4.901 0.174 -26.348 1.00 55.69 159 VAL A CA 1
ATOM 1329 C C . VAL A 1 159 ? 6.358 0.321 -25.914 1.00 55.69 159 VAL A C 1
ATOM 1331 O O . VAL A 1 159 ? 6.944 -0.578 -25.312 1.00 55.69 159 VAL A O 1
ATOM 1334 N N . ASP A 1 160 ? 6.912 1.501 -26.207 1.00 64.31 160 ASP A N 1
ATOM 1335 C CA . ASP A 1 160 ? 8.253 1.935 -25.826 1.00 64.31 160 ASP A CA 1
ATOM 1336 C C . ASP A 1 160 ? 8.403 2.040 -24.288 1.00 64.31 160 ASP A C 1
ATOM 1338 O O . ASP A 1 160 ? 7.462 2.451 -23.593 1.00 64.31 160 ASP A O 1
ATOM 1342 N N . PRO A 1 161 ? 9.581 1.697 -23.728 1.00 66.62 161 PRO A N 1
ATOM 1343 C CA . PRO A 1 161 ? 9.829 1.629 -22.280 1.00 66.62 161 PRO A CA 1
ATOM 1344 C C . PRO A 1 161 ? 9.511 2.930 -21.521 1.00 66.62 161 PRO A C 1
ATOM 1346 O O . PRO A 1 161 ? 9.138 2.884 -20.345 1.00 66.62 161 PRO A O 1
ATOM 1349 N N . ASP A 1 162 ? 9.570 4.073 -22.201 1.00 72.88 162 ASP A N 1
ATOM 1350 C CA . ASP A 1 162 ? 9.277 5.396 -21.644 1.00 72.88 162 ASP A CA 1
ATOM 1351 C C . ASP A 1 162 ? 7.817 5.529 -21.194 1.00 72.88 162 ASP A C 1
ATOM 1353 O O . ASP A 1 162 ? 7.517 6.111 -20.150 1.00 72.88 162 ASP A O 1
ATOM 1357 N N . THR A 1 163 ? 6.885 4.914 -21.925 1.00 72.88 163 THR A N 1
ATOM 1358 C CA . THR A 1 163 ? 5.456 4.969 -21.584 1.00 72.88 163 THR A CA 1
ATOM 1359 C C . THR A 1 163 ? 5.156 4.144 -20.332 1.00 72.88 163 THR A C 1
ATOM 1361 O O . THR A 1 163 ? 4.355 4.554 -19.492 1.00 72.88 163 THR A O 1
ATOM 1364 N N . ILE A 1 164 ? 5.835 3.003 -20.154 1.00 73.81 164 ILE A N 1
ATOM 1365 C CA . ILE A 1 164 ? 5.714 2.170 -18.946 1.00 73.81 164 ILE A CA 1
ATOM 1366 C C . ILE A 1 164 ? 6.233 2.938 -17.722 1.00 73.81 164 ILE A C 1
ATOM 1368 O O . ILE A 1 164 ? 5.641 2.866 -16.640 1.00 73.81 164 ILE A O 1
ATOM 1372 N N . PHE A 1 165 ? 7.310 3.710 -17.891 1.00 76.44 165 PHE A N 1
ATOM 1373 C CA . PHE A 1 165 ? 7.839 4.570 -16.838 1.00 76.44 165 PHE A CA 1
ATOM 1374 C C . PHE A 1 165 ? 6.845 5.674 -16.448 1.00 76.44 165 PHE A C 1
ATOM 1376 O O . PHE A 1 165 ? 6.511 5.795 -15.267 1.00 76.44 165 PHE A O 1
ATOM 1383 N N . ILE A 1 166 ? 6.301 6.410 -17.426 1.00 82.69 166 ILE A N 1
ATOM 1384 C CA . ILE A 1 166 ? 5.294 7.463 -17.193 1.00 82.69 166 ILE A CA 1
ATOM 1385 C C . ILE A 1 166 ? 4.072 6.898 -16.463 1.00 82.69 166 ILE A C 1
ATOM 1387 O O . ILE A 1 166 ? 3.599 7.487 -15.490 1.00 82.69 166 ILE A O 1
ATOM 1391 N N . LEU A 1 167 ? 3.598 5.720 -16.874 1.00 78.44 167 LEU A N 1
ATOM 1392 C CA . LEU A 1 167 ? 2.470 5.038 -16.244 1.00 78.44 167 LEU A CA 1
ATOM 1393 C C . LEU A 1 167 ? 2.744 4.718 -14.764 1.00 78.44 167 LEU A C 1
ATOM 1395 O O . LEU A 1 167 ? 1.880 4.901 -13.904 1.00 78.44 167 LEU A O 1
ATOM 1399 N N . SER A 1 168 ? 3.966 4.282 -14.442 1.00 76.12 168 SER A N 1
ATOM 1400 C CA . SER A 1 168 ? 4.365 4.016 -13.057 1.00 76.12 168 SER A CA 1
ATOM 1401 C C . SER A 1 168 ? 4.491 5.294 -12.225 1.00 76.12 168 SER A C 1
ATOM 1403 O O . SER A 1 168 ? 4.151 5.271 -11.042 1.00 76.12 168 SER A O 1
ATOM 1405 N N . VAL A 1 169 ? 4.966 6.393 -12.814 1.00 82.12 169 VAL A N 1
ATOM 1406 C CA . VAL A 1 169 ? 5.034 7.706 -12.153 1.00 82.12 169 VAL A CA 1
ATOM 1407 C C . VAL A 1 169 ? 3.625 8.202 -11.846 1.00 82.12 169 VAL A C 1
ATOM 1409 O O . VAL A 1 169 ? 3.326 8.526 -10.698 1.00 82.12 169 VAL A O 1
ATOM 1412 N N . PHE A 1 170 ? 2.728 8.161 -12.833 1.00 83.88 170 PHE A N 1
ATOM 1413 C CA . PHE A 1 170 ? 1.332 8.549 -12.659 1.00 83.88 170 PHE A CA 1
ATOM 1414 C C . PHE A 1 170 ? 0.644 7.747 -11.552 1.00 83.88 170 PHE A C 1
ATOM 1416 O O . PHE A 1 170 ? -0.070 8.324 -10.728 1.00 83.88 170 PHE A O 1
ATOM 1423 N N . ARG A 1 171 ? 0.918 6.436 -11.469 1.00 82.19 171 ARG A N 1
ATOM 1424 C CA . ARG A 1 171 ? 0.443 5.607 -10.357 1.00 82.19 171 ARG A CA 1
ATOM 1425 C C . ARG A 1 171 ? 0.894 6.155 -9.017 1.00 82.19 171 ARG A C 1
ATOM 1427 O O . ARG A 1 171 ? 0.057 6.419 -8.169 1.00 82.19 171 ARG A O 1
ATOM 1434 N N . CYS A 1 172 ? 2.206 6.307 -8.837 1.00 82.50 172 CYS A N 1
ATOM 1435 C CA . CYS A 1 172 ? 2.782 6.710 -7.560 1.00 82.50 172 CYS A CA 1
ATOM 1436 C C . CYS A 1 172 ? 2.265 8.083 -7.127 1.00 82.50 172 CYS A C 1
ATOM 1438 O O . CYS A 1 172 ? 1.919 8.258 -5.966 1.00 82.50 172 CYS A O 1
ATOM 1440 N N . HIS A 1 173 ? 2.167 9.044 -8.048 1.00 86.75 173 HIS A N 1
ATOM 1441 C CA . HIS A 1 173 ? 1.593 10.349 -7.731 1.00 86.75 173 HIS A CA 1
ATOM 1442 C C . HIS A 1 173 ? 0.125 10.239 -7.324 1.00 86.75 173 HIS A C 1
ATOM 1444 O O . HIS A 1 173 ? -0.244 10.763 -6.278 1.00 86.75 173 HIS A O 1
ATOM 1450 N N . SER A 1 174 ? -0.695 9.515 -8.091 1.00 82.06 174 SER A N 1
ATOM 1451 C CA . SER A 1 174 ? -2.121 9.350 -7.778 1.00 82.06 174 SER A CA 1
ATOM 1452 C C . SER A 1 174 ? -2.326 8.715 -6.400 1.00 82.06 174 SER A C 1
ATOM 1454 O O . SER A 1 174 ? -3.099 9.227 -5.592 1.00 82.06 174 SER A O 1
ATOM 1456 N N . THR A 1 175 ? -1.593 7.641 -6.092 1.00 83.00 175 THR A N 1
ATOM 1457 C CA . THR A 1 175 ? -1.745 6.913 -4.827 1.00 83.00 175 THR A CA 1
ATOM 1458 C C . THR A 1 175 ? -1.234 7.723 -3.638 1.00 83.00 175 THR A C 1
ATOM 1460 O O . THR A 1 175 ? -1.931 7.841 -2.629 1.00 83.00 175 THR A O 1
ATOM 1463 N N . VAL A 1 176 ? -0.075 8.379 -3.764 1.00 85.69 176 VAL A N 1
ATOM 1464 C CA . VAL A 1 176 ? 0.474 9.246 -2.708 1.00 85.69 176 VAL A CA 1
ATOM 1465 C C . VAL A 1 176 ? -0.432 10.448 -2.451 1.00 85.69 176 VAL A C 1
ATOM 1467 O O . VAL A 1 176 ? -0.716 10.754 -1.294 1.00 85.69 176 VAL A O 1
ATOM 1470 N N . THR A 1 177 ? -0.934 11.108 -3.496 1.00 87.88 177 THR A N 1
ATOM 1471 C CA . THR A 1 177 ? -1.850 12.246 -3.348 1.00 87.88 177 THR A CA 1
ATOM 1472 C C . THR A 1 177 ? -3.149 11.826 -2.663 1.00 87.88 177 THR A C 1
ATOM 1474 O O . THR A 1 177 ? -3.563 12.490 -1.712 1.00 87.88 177 THR A O 1
ATOM 1477 N N . CYS A 1 178 ? -3.759 10.705 -3.066 1.00 82.94 178 CYS A N 1
ATOM 1478 C CA . CYS A 1 178 ? -4.945 10.173 -2.391 1.00 82.94 178 CYS A CA 1
ATOM 1479 C C . CYS A 1 178 ? -4.689 9.901 -0.900 1.00 82.94 178 CYS A C 1
ATOM 1481 O O . CYS A 1 178 ? -5.522 10.252 -0.062 1.00 82.94 178 CYS A O 1
ATOM 1483 N N . MET A 1 179 ? -3.531 9.333 -0.554 1.00 83.56 179 MET A N 1
ATOM 1484 C CA . MET A 1 179 ? -3.185 9.045 0.840 1.00 83.56 179 MET A CA 1
ATOM 1485 C C . MET A 1 179 ? -2.901 10.291 1.668 1.00 83.56 179 MET A C 1
ATOM 1487 O O . MET A 1 179 ? -3.328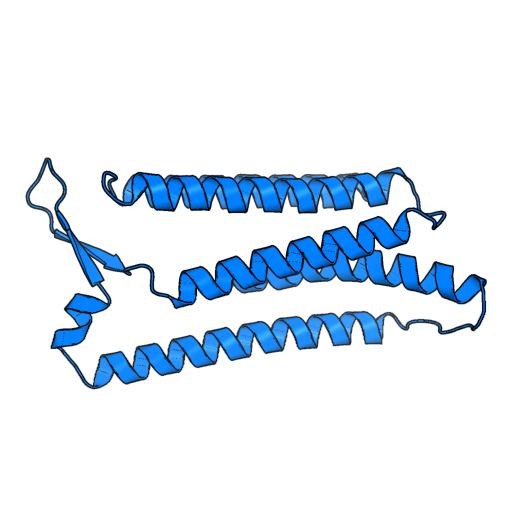 10.366 2.818 1.00 83.56 179 MET A O 1
ATOM 1491 N N . LEU A 1 180 ? -2.220 11.287 1.102 1.00 85.94 180 LEU A N 1
ATOM 1492 C CA . LEU A 1 180 ? -1.985 12.552 1.793 1.00 85.94 180 LEU A CA 1
ATOM 1493 C C . LEU A 1 180 ? -3.303 13.264 2.091 1.00 85.94 180 LEU A C 1
ATOM 1495 O O . LEU A 1 180 ? -3.525 13.665 3.232 1.00 85.94 180 LEU A O 1
ATOM 1499 N N . ILE A 1 181 ? -4.201 13.350 1.104 1.00 85.19 181 ILE A N 1
ATOM 1500 C CA . ILE A 1 181 ? -5.538 13.927 1.295 1.00 85.19 181 ILE A CA 1
ATOM 1501 C C . ILE A 1 181 ? -6.269 13.196 2.423 1.00 85.19 181 ILE A C 1
ATOM 1503 O O . ILE A 1 181 ? -6.827 13.843 3.304 1.00 85.19 181 ILE A O 1
ATOM 1507 N N . LEU A 1 182 ? -6.204 11.861 2.459 1.00 81.12 182 LEU A N 1
ATOM 1508 C CA . LEU A 1 182 ? -6.798 11.084 3.542 1.00 81.12 182 LEU A CA 1
ATOM 1509 C C . LEU A 1 182 ? -6.209 11.455 4.907 1.00 81.12 182 LEU A C 1
ATOM 1511 O O . LEU A 1 182 ? -6.963 11.724 5.839 1.00 81.12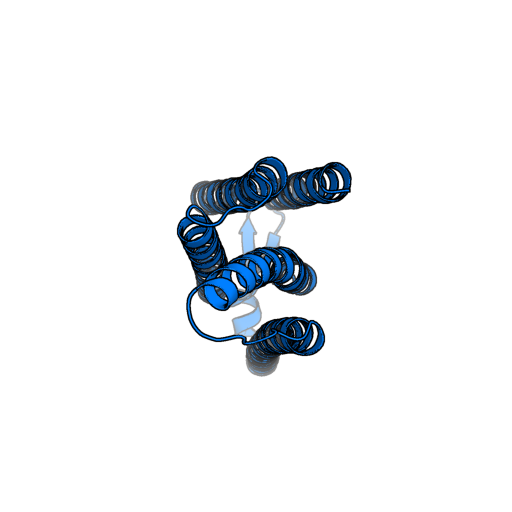 182 LEU A O 1
ATOM 1515 N N . ILE A 1 183 ? -4.881 11.483 5.044 1.00 81.31 183 ILE A N 1
ATOM 1516 C CA . ILE A 1 183 ? -4.218 11.767 6.327 1.00 81.31 183 ILE A CA 1
ATOM 1517 C C . ILE A 1 183 ? -4.595 13.159 6.844 1.00 81.31 183 ILE A C 1
ATOM 1519 O O . ILE A 1 183 ? -4.809 13.312 8.046 1.00 81.31 183 ILE A O 1
ATOM 1523 N N . PHE A 1 184 ? -4.695 14.152 5.958 1.00 85.00 184 PHE A N 1
ATOM 1524 C CA . PHE A 1 184 ? -5.096 15.506 6.335 1.00 85.00 184 PHE A CA 1
ATOM 1525 C C . PHE A 1 184 ? -6.595 15.633 6.614 1.00 85.00 184 PHE A C 1
ATOM 1527 O O . PHE A 1 184 ? -6.950 16.332 7.549 1.00 85.00 184 PHE A O 1
ATOM 1534 N N . CYS A 1 185 ? -7.467 14.938 5.877 1.00 79.81 185 CYS A N 1
ATOM 1535 C CA . CYS A 1 185 ? -8.912 14.950 6.142 1.00 79.81 185 CYS A CA 1
ATOM 1536 C C . CYS A 1 185 ? -9.324 14.136 7.378 1.00 79.81 185 CYS A C 1
ATOM 1538 O O . CYS A 1 185 ? -10.430 14.317 7.873 1.00 79.81 185 CYS A O 1
ATOM 1540 N N . THR A 1 186 ? -8.478 13.214 7.855 1.00 68.75 186 THR A N 1
ATOM 1541 C CA . THR A 1 186 ? -8.751 12.425 9.074 1.00 68.75 186 THR A CA 1
ATOM 1542 C C . THR A 1 186 ? -8.288 13.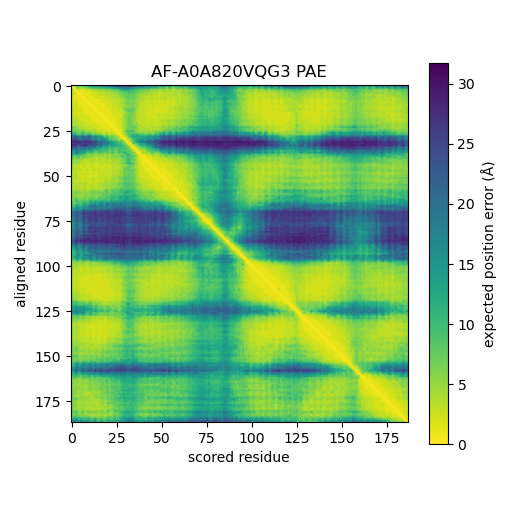134 10.359 1.00 68.75 186 THR A C 1
ATOM 1544 O O . THR A 1 186 ? -8.543 12.619 11.445 1.00 68.75 186 THR A O 1
ATOM 1547 N N . LYS A 1 187 ? -7.549 14.246 10.255 1.00 62.94 187 LYS A N 1
ATOM 1548 C CA . LYS A 1 187 ? -7.113 15.071 11.394 1.00 62.94 187 LYS A CA 1
ATOM 1549 C C . LYS A 1 187 ? -8.063 16.239 11.598 1.00 62.94 187 LYS A C 1
ATOM 1551 O O . LYS A 1 187 ? -8.247 16.598 12.778 1.00 62.94 187 LYS A O 1
#

InterPro domains:
  IPR017978 GPCR family 3, C-terminal [PF00003] (2-187)
  IPR043458 G-protein coupled receptor 158/179 [PTHR32546] (2-187)

pLDDT: mean 75.88, std 14.59, range [44.41, 92.56]